Protein AF-0000000080883263 (afdb_homodimer)

Structure (mmCIF, N/CA/C/O backbone):
data_AF-0000000080883263-model_v1
#
loop_
_entity.id
_entity.type
_entity.pdbx_description
1 polymer 'Type I restriction enzyme R protein N-terminal domain-containing protein'
#
loop_
_atom_site.group_PDB
_atom_site.id
_atom_site.type_symbol
_atom_site.label_atom_id
_atom_site.label_alt_id
_atom_site.label_comp_id
_atom_site.label_asym_id
_atom_site.label_entity_id
_atom_site.label_seq_id
_atom_site.pdbx_PDB_ins_code
_atom_site.Cartn_x
_atom_site.Cartn_y
_atom_site.Cartn_z
_atom_site.occupancy
_atom_site.B_iso_or_equiv
_atom_site.auth_seq_id
_atom_site.auth_comp_id
_atom_site.auth_asym_id
_atom_site.auth_atom_id
_atom_site.pdbx_PDB_model_num
ATOM 1 N N . MET A 1 1 ? -4.996 25.812 -16.109 1 21.47 1 MET A N 1
ATOM 2 C CA . MET A 1 1 ? -5.938 24.703 -16.047 1 21.47 1 MET A CA 1
ATOM 3 C C . MET A 1 1 ? -5.441 23.625 -15.094 1 21.47 1 MET A C 1
ATOM 5 O O . MET A 1 1 ? -4.336 23.109 -15.258 1 21.47 1 MET A O 1
ATOM 9 N N . THR A 1 2 ? -5.672 23.688 -13.773 1 26.91 2 THR A N 1
ATOM 10 C CA . THR A 1 2 ? -5.176 23.266 -12.469 1 26.91 2 THR A CA 1
ATOM 11 C C . THR A 1 2 ? -5.105 21.734 -12.383 1 26.91 2 THR A C 1
ATOM 13 O O . THR A 1 2 ? -6.039 21.047 -12.797 1 26.91 2 THR A O 1
ATOM 16 N N . TYR A 1 3 ? -3.967 21.297 -12.352 1 28.16 3 TYR A N 1
ATOM 17 C CA . TYR A 1 3 ? -3.25 20.031 -12.312 1 28.16 3 TYR A CA 1
ATOM 18 C C . TYR A 1 3 ? -3.867 19.078 -11.289 1 28.16 3 TYR A C 1
ATOM 20 O O . TYR A 1 3 ? -3.178 18.594 -10.391 1 28.16 3 TYR A O 1
ATOM 28 N N . ALA A 1 4 ? -4.898 19.484 -10.57 1 37.62 4 ALA A N 1
ATOM 29 C CA . ALA A 1 4 ? -5.504 18.453 -9.719 1 37.62 4 ALA A CA 1
ATOM 30 C C . ALA A 1 4 ? -5.758 17.172 -10.492 1 37.62 4 ALA A C 1
ATOM 32 O O . ALA A 1 4 ? -6.32 17.203 -11.594 1 37.62 4 ALA A O 1
ATOM 33 N N . SER A 1 5 ? -4.957 16.297 -10.555 1 44.16 5 SER A N 1
ATOM 34 C CA . SER A 1 5 ? -5.207 15.117 -11.375 1 44.16 5 SER A CA 1
ATOM 35 C C . SER A 1 5 ? -6.645 14.641 -11.227 1 44.16 5 SER A C 1
ATOM 37 O O . SER A 1 5 ? -7.152 14.516 -10.102 1 44.16 5 SER A O 1
ATOM 39 N N . PRO A 1 6 ? -7.605 15 -12.164 1 50.78 6 PRO A N 1
ATOM 40 C CA . PRO A 1 6 ? -8.945 14.438 -12.297 1 50.78 6 PRO A CA 1
ATOM 41 C C . PRO A 1 6 ? -9.102 13.086 -11.594 1 50.78 6 PRO A C 1
ATOM 43 O O . PRO A 1 6 ? -10.219 12.695 -11.25 1 50.78 6 PRO A O 1
ATOM 46 N N . THR A 1 7 ? -7.934 12.641 -11.289 1 55.09 7 THR A N 1
ATOM 47 C CA . THR A 1 7 ? -8.008 11.25 -10.852 1 55.09 7 THR A CA 1
ATOM 48 C C . THR A 1 7 ? -8.531 11.156 -9.422 1 55.09 7 THR A C 1
ATOM 50 O O . THR A 1 7 ? -9.406 10.344 -9.117 1 55.09 7 THR A O 1
ATOM 53 N N . PHE A 1 8 ? -8.031 12.148 -8.516 1 57.94 8 PHE A N 1
ATOM 54 C CA . PHE A 1 8 ? -8.453 12 -7.129 1 57.94 8 PHE A CA 1
ATOM 55 C C . PHE A 1 8 ? -9.945 12.25 -6.988 1 57.94 8 PHE A C 1
ATOM 57 O O . PHE A 1 8 ? -10.68 11.398 -6.469 1 57.94 8 PHE A O 1
ATOM 64 N N . ALA A 1 9 ? -10.359 13.469 -7.379 1 58.81 9 ALA A N 1
ATOM 65 C CA . ALA A 1 9 ? -11.75 13.859 -7.152 1 58.81 9 ALA A CA 1
ATOM 66 C C . ALA A 1 9 ? -12.711 12.93 -7.883 1 58.81 9 ALA A C 1
ATOM 68 O O . ALA A 1 9 ? -13.75 12.547 -7.336 1 58.81 9 ALA A O 1
ATOM 69 N N . THR A 1 10 ? -12.297 12.531 -9 1 65.94 10 THR A N 1
ATOM 70 C CA . THR A 1 10 ? -13.273 11.828 -9.828 1 65.94 10 THR A CA 1
ATOM 71 C C . THR A 1 10 ? -13.227 10.328 -9.555 1 65.94 10 THR A C 1
ATOM 73 O O . THR A 1 10 ? -14.227 9.633 -9.711 1 65.94 10 THR A O 1
ATOM 76 N N . LYS A 1 11 ? -12.078 9.977 -9.094 1 67.5 11 LYS A N 1
ATOM 77 C CA . LYS A 1 11 ? -11.977 8.516 -9.039 1 67.5 11 LYS A CA 1
ATOM 78 C C . LYS A 1 11 ? -11.828 8.031 -7.598 1 67.5 11 LYS A C 1
ATOM 80 O O . LYS A 1 11 ? -12.43 7.023 -7.215 1 67.5 11 LYS A O 1
ATOM 85 N N . VAL A 1 12 ? -11.125 8.797 -6.859 1 69.25 12 VAL A N 1
ATOM 86 C CA . VAL A 1 12 ? -10.82 8.344 -5.504 1 69.25 12 VAL A CA 1
ATOM 87 C C . VAL A 1 12 ? -11.945 8.742 -4.559 1 69.25 12 VAL A C 1
ATOM 89 O O . VAL A 1 12 ? -12.383 7.934 -3.732 1 69.25 12 VAL A O 1
ATOM 92 N N . ALA A 1 13 ? -12.492 9.961 -4.867 1 64.94 13 ALA A N 1
ATOM 93 C CA . ALA A 1 13 ? -13.484 10.531 -3.955 1 64.94 13 ALA A CA 1
ATOM 94 C C . ALA A 1 13 ? -14.727 9.641 -3.869 1 64.94 13 ALA A C 1
ATOM 96 O O . ALA A 1 13 ? -15.211 9.352 -2.775 1 64.94 13 ALA A O 1
ATOM 97 N N . PRO A 1 14 ? -15.148 9.148 -4.996 1 69.31 14 PRO A N 1
ATOM 98 C CA . PRO A 1 14 ? -16.328 8.281 -4.895 1 69.31 14 PRO A CA 1
ATOM 99 C C . PRO A 1 14 ? -16.047 6.996 -4.117 1 69.31 14 PRO A C 1
ATOM 101 O O . PRO A 1 14 ? -16.938 6.473 -3.439 1 69.31 14 PRO A O 1
ATOM 104 N N . LEU A 1 15 ? -14.852 6.535 -4.18 1 73.56 15 LEU A N 1
ATOM 105 C CA . LEU A 1 15 ? -14.5 5.301 -3.482 1 73.56 15 LEU A CA 1
ATOM 106 C C . LEU A 1 15 ? -14.492 5.512 -1.974 1 73.56 15 LEU A C 1
ATOM 108 O O . LEU A 1 15 ? -14.898 4.629 -1.216 1 73.56 15 LEU A O 1
ATOM 112 N N . MET A 1 16 ? -14.07 6.66 -1.604 1 73.38 16 MET A N 1
ATOM 113 C CA . MET A 1 16 ? -13.977 6.973 -0.179 1 73.38 16 MET A CA 1
ATOM 114 C C . MET A 1 16 ? -15.359 7.262 0.402 1 73.38 16 MET A C 1
ATOM 116 O O . MET A 1 16 ? -15.539 7.234 1.62 1 73.38 16 MET A O 1
ATOM 120 N N . ALA A 1 17 ? -16.234 7.578 -0.506 1 67.69 17 ALA A N 1
ATOM 121 C CA . ALA A 1 17 ? -17.609 7.852 -0.066 1 67.69 17 ALA A CA 1
ATOM 122 C C . ALA A 1 17 ? -18.375 6.559 0.138 1 67.69 17 ALA A C 1
ATOM 124 O O . ALA A 1 17 ? -19.422 6.551 0.789 1 67.69 17 ALA A O 1
ATOM 125 N N . THR A 1 18 ? -17.859 5.48 -0.404 1 66.44 18 THR A N 1
ATOM 126 C CA . THR A 1 18 ? -18.547 4.203 -0.334 1 66.44 18 THR A CA 1
ATOM 127 C C . THR A 1 18 ? -18.078 3.395 0.871 1 66.44 18 THR A C 1
ATOM 129 O O . THR A 1 18 ? -16.953 3.592 1.358 1 66.44 18 THR A O 1
ATOM 132 N N . ALA A 1 19 ? -19.109 2.656 1.396 1 64.25 19 ALA A N 1
ATOM 133 C CA . ALA A 1 19 ? -18.75 1.691 2.434 1 64.25 19 ALA A CA 1
ATOM 134 C C . ALA A 1 19 ? -17.875 0.576 1.868 1 64.25 19 ALA A C 1
ATOM 136 O O . ALA A 1 19 ? -18.047 0.178 0.712 1 64.25 19 ALA A O 1
ATOM 137 N N . GLY A 1 20 ? -16.625 0.464 2.303 1 66.44 20 GLY A N 1
ATOM 138 C CA . GLY A 1 20 ? -15.797 -0.633 1.835 1 66.44 20 GLY A CA 1
ATOM 139 C C . GLY A 1 20 ? -14.359 -0.542 2.318 1 66.44 20 GLY A C 1
ATOM 140 O O . GLY A 1 20 ? -14.031 0.317 3.137 1 66.44 20 GLY A O 1
ATOM 141 N N . PRO A 1 21 ? -13.656 -1.48 1.882 1 73.44 21 PRO A N 1
ATOM 142 C CA . PRO A 1 21 ? -12.258 -1.603 2.311 1 73.44 21 PRO A CA 1
ATOM 143 C C . PRO A 1 21 ? -11.32 -0.692 1.523 1 73.44 21 PRO A C 1
ATOM 145 O O . PRO A 1 21 ? -10.141 -1.02 1.347 1 73.44 21 PRO A O 1
ATOM 148 N N . TYR A 1 22 ? -11.82 0.526 1.086 1 81.69 22 TYR A N 1
ATOM 149 C CA . TYR A 1 22 ? -11.148 1.243 0.009 1 81.69 22 TYR A CA 1
ATOM 150 C C . TYR A 1 22 ? -10.211 2.312 0.566 1 81.69 22 TYR A C 1
ATOM 152 O O . TYR A 1 22 ? -9.336 2.809 -0.142 1 81.69 22 TYR A O 1
ATOM 160 N N . THR A 1 23 ? -10.406 2.586 1.847 1 83.5 23 THR A N 1
ATOM 161 C CA . THR A 1 23 ? -9.758 3.791 2.35 1 83.5 23 THR A CA 1
ATOM 162 C C . THR A 1 23 ? -8.242 3.689 2.203 1 83.5 23 THR A C 1
ATOM 164 O O . THR A 1 23 ? -7.605 4.578 1.63 1 83.5 23 THR A O 1
ATOM 167 N N . ASN A 1 24 ? -7.664 2.594 2.635 1 87.56 24 ASN A N 1
ATOM 168 C CA . ASN A 1 24 ? -6.211 2.471 2.527 1 87.56 24 ASN A CA 1
ATOM 169 C C . ASN A 1 24 ? -5.762 2.389 1.072 1 87.56 24 ASN A C 1
ATOM 171 O O . ASN A 1 24 ? -4.695 2.893 0.718 1 87.56 24 ASN A O 1
ATOM 175 N N . GLY A 1 25 ? -6.559 1.702 0.26 1 90.5 25 GLY A N 1
ATOM 176 C CA . GLY A 1 25 ? -6.254 1.676 -1.161 1 90.5 25 GLY A CA 1
ATOM 177 C C . GLY A 1 25 ? -6.355 3.039 -1.818 1 90.5 25 GLY A C 1
ATOM 178 O O . GLY A 1 25 ? -5.516 3.398 -2.646 1 90.5 25 GLY A O 1
ATOM 179 N N . ALA A 1 26 ? -7.355 3.775 -1.401 1 87.69 26 ALA A N 1
ATOM 180 C CA . ALA A 1 26 ? -7.52 5.129 -1.923 1 87.69 26 ALA A CA 1
ATOM 181 C C . ALA A 1 26 ? -6.324 6.008 -1.559 1 87.69 26 ALA A C 1
ATOM 183 O O . ALA A 1 26 ? -5.781 6.715 -2.412 1 87.69 26 ALA A O 1
ATOM 184 N N . TRP A 1 27 ? -5.902 5.898 -0.367 1 91.19 27 TRP A N 1
ATOM 185 C CA . TRP A 1 27 ? -4.777 6.723 0.062 1 91.19 27 TRP A CA 1
ATOM 186 C C . TRP A 1 27 ? -3.482 6.258 -0.599 1 91.19 27 TRP A C 1
ATOM 188 O O . TRP A 1 27 ? -2.605 7.074 -0.901 1 91.19 27 TRP A O 1
ATOM 198 N N . THR A 1 28 ? -3.328 4.969 -0.75 1 93 28 THR A N 1
ATOM 199 C CA . THR A 1 28 ? -2.191 4.484 -1.528 1 93 28 THR A CA 1
ATOM 200 C C . THR A 1 28 ? -2.17 5.133 -2.91 1 93 28 THR A C 1
ATOM 202 O O . THR A 1 28 ? -1.128 5.617 -3.359 1 93 28 THR A O 1
ATOM 205 N N . SER A 1 29 ? -3.307 5.203 -3.523 1 88.19 29 SER A N 1
ATOM 206 C CA . SER A 1 29 ? -3.414 5.766 -4.867 1 88.19 29 SER A CA 1
ATOM 207 C C . SER A 1 29 ? -3.156 7.266 -4.859 1 88.19 29 SER A C 1
ATOM 209 O O . SER A 1 29 ? -2.469 7.789 -5.742 1 88.19 29 SER A O 1
ATOM 211 N N . ILE A 1 30 ? -3.693 7.957 -3.904 1 87.81 30 ILE A N 1
ATOM 212 C CA . ILE A 1 30 ? -3.504 9.398 -3.787 1 87.81 30 ILE A CA 1
ATOM 213 C C . ILE A 1 30 ? -2.02 9.711 -3.623 1 87.81 30 ILE A C 1
ATOM 215 O O . ILE A 1 30 ? -1.465 10.523 -4.363 1 87.81 30 ILE A O 1
ATOM 219 N N . LEU A 1 31 ? -1.421 9.062 -2.725 1 93.12 31 LEU A N 1
ATOM 220 C CA . LEU A 1 31 ? -0.017 9.336 -2.43 1 93.12 31 LEU A CA 1
ATOM 221 C C . LEU A 1 31 ? 0.871 8.938 -3.602 1 93.12 31 LEU A C 1
ATOM 223 O O . LEU A 1 31 ? 1.836 9.633 -3.924 1 93.12 31 LEU A O 1
ATOM 227 N N . ALA A 1 32 ? 0.526 7.875 -4.23 1 89.38 32 ALA A N 1
ATOM 228 C CA . ALA A 1 32 ? 1.326 7.43 -5.367 1 89.38 32 ALA A CA 1
ATOM 229 C C . ALA A 1 32 ? 1.196 8.398 -6.543 1 89.38 32 ALA A C 1
ATOM 231 O O . ALA A 1 32 ? 2.137 8.57 -7.32 1 89.38 32 ALA A O 1
ATOM 232 N N . ALA A 1 33 ? 0.088 8.984 -6.66 1 85.81 33 ALA A N 1
ATOM 233 C CA . ALA A 1 33 ? -0.121 9.953 -7.73 1 85.81 33 ALA A CA 1
ATOM 234 C C . ALA A 1 33 ? 0.686 11.227 -7.48 1 85.81 33 ALA A C 1
ATOM 236 O O . ALA A 1 33 ? 1.216 11.828 -8.422 1 85.81 33 ALA A O 1
ATOM 237 N N . ILE A 1 34 ? 0.771 11.609 -6.32 1 90 34 ILE A N 1
ATOM 238 C CA . ILE A 1 34 ? 1.439 12.859 -5.961 1 90 34 ILE A CA 1
ATOM 239 C C . ILE A 1 34 ? 2.941 12.617 -5.824 1 90 34 ILE A C 1
ATOM 241 O O . ILE A 1 34 ? 3.748 13.492 -6.164 1 90 34 ILE A O 1
ATOM 245 N N . PHE A 1 35 ? 3.285 11.508 -5.332 1 92.44 35 PHE A N 1
ATOM 246 C CA . PHE A 1 35 ? 4.664 11.062 -5.168 1 92.44 35 PHE A CA 1
ATOM 247 C C . PHE A 1 35 ? 4.934 9.812 -6.004 1 92.44 35 PHE A C 1
ATOM 249 O O . PHE A 1 35 ? 4.996 8.703 -5.469 1 92.44 35 PHE A O 1
ATOM 256 N N . PRO A 1 36 ? 5.195 9.984 -7.207 1 87.56 36 PRO A N 1
ATOM 257 C CA . PRO A 1 36 ? 5.188 8.844 -8.125 1 87.56 36 PRO A CA 1
ATOM 258 C C . PRO A 1 36 ? 6.484 8.039 -8.086 1 87.56 36 PRO A C 1
ATOM 260 O O . PRO A 1 36 ? 7.559 8.602 -7.875 1 87.56 36 PRO A O 1
ATOM 263 N N . PHE A 1 37 ? 6.336 6.766 -8.289 1 84.19 37 PHE A N 1
ATOM 264 C CA . PHE A 1 37 ? 7.473 5.902 -8.594 1 84.19 37 PHE A CA 1
ATOM 265 C C . PHE A 1 37 ? 8.102 6.281 -9.93 1 84.19 37 PHE A C 1
ATOM 267 O O . PHE A 1 37 ? 7.398 6.688 -10.859 1 84.19 37 PHE A O 1
ATOM 274 N N . PRO A 1 38 ? 9.484 6.309 -10.016 1 83.44 38 PRO A N 1
ATOM 275 C CA . PRO A 1 38 ? 10.445 5.672 -9.109 1 83.44 38 PRO A CA 1
ATOM 276 C C . PRO A 1 38 ? 11.062 6.656 -8.117 1 83.44 38 PRO A C 1
ATOM 278 O O . PRO A 1 38 ? 11.859 6.258 -7.262 1 83.44 38 PRO A O 1
ATOM 281 N N . ASP A 1 39 ? 10.625 7.895 -8.219 1 88.5 39 ASP A N 1
ATOM 282 C CA . ASP A 1 39 ? 11.25 8.867 -7.324 1 88.5 39 ASP A CA 1
ATOM 283 C C . ASP A 1 39 ? 10.859 8.609 -5.871 1 88.5 39 ASP A C 1
ATOM 285 O O . ASP A 1 39 ? 11.648 8.852 -4.953 1 88.5 39 ASP A O 1
ATOM 289 N N . TYR A 1 40 ? 9.633 8.094 -5.773 1 91.62 40 TYR A N 1
ATOM 290 C CA . TYR A 1 40 ? 9.102 7.785 -4.453 1 91.62 40 TYR A CA 1
ATOM 291 C C . TYR A 1 40 ? 8.484 6.395 -4.43 1 91.62 40 TYR A C 1
ATOM 293 O O . TYR A 1 40 ? 8.141 5.84 -5.477 1 91.62 40 TYR A O 1
ATOM 301 N N . LEU A 1 41 ? 8.453 5.875 -3.254 1 91.56 41 LEU A N 1
ATOM 302 C CA . LEU A 1 41 ? 7.715 4.648 -2.977 1 91.56 41 LEU A CA 1
ATOM 303 C C . LEU A 1 41 ? 6.656 4.883 -1.903 1 91.56 41 LEU A C 1
ATOM 305 O O . LEU A 1 41 ? 6.914 5.57 -0.914 1 91.56 41 LEU A O 1
ATOM 309 N N . VAL A 1 42 ? 5.484 4.371 -2.135 1 95.12 42 VAL A N 1
ATOM 310 C CA . VAL A 1 42 ? 4.504 4.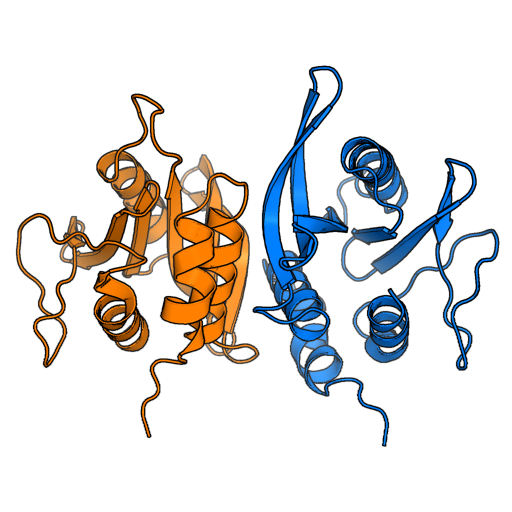273 -1.062 1 95.12 42 VAL A CA 1
ATOM 311 C C . VAL A 1 42 ? 4.602 2.902 -0.394 1 95.12 42 VAL A C 1
ATOM 313 O O . VAL A 1 42 ? 4.277 1.883 -1.007 1 95.12 42 VAL A O 1
ATOM 316 N N . ILE A 1 43 ? 5.062 2.898 0.846 1 95 43 ILE A N 1
ATOM 317 C CA . ILE A 1 43 ? 5.355 1.649 1.541 1 95 43 ILE A CA 1
ATOM 318 C C . ILE A 1 43 ? 4.309 1.401 2.621 1 95 43 ILE A C 1
ATOM 320 O O . ILE A 1 43 ? 4.219 2.154 3.594 1 95 43 ILE A O 1
ATOM 324 N N . PRO A 1 44 ? 3.539 0.354 2.406 1 95.38 44 PRO A N 1
ATOM 325 C CA . PRO A 1 44 ? 2.594 0.016 3.473 1 95.38 44 PRO A CA 1
ATOM 326 C C . PRO A 1 44 ? 3.256 -0.725 4.633 1 95.38 44 PRO A C 1
ATOM 328 O O . PRO A 1 44 ? 4.332 -1.305 4.469 1 95.38 44 PRO A O 1
ATOM 331 N N . ARG A 1 45 ? 2.678 -0.574 5.809 1 90.62 45 ARG A N 1
ATOM 332 C CA . ARG A 1 45 ? 3.072 -1.303 7.008 1 90.62 45 ARG A CA 1
ATOM 333 C C . ARG A 1 45 ? 4.559 -1.129 7.293 1 90.62 45 ARG A C 1
ATOM 335 O O . ARG A 1 45 ? 5.281 -2.111 7.477 1 90.62 45 ARG A O 1
ATOM 342 N N . TYR A 1 46 ? 4.914 0.021 7.254 1 91.75 46 TYR A N 1
ATOM 343 C CA . TYR A 1 46 ? 6.316 0.337 7.504 1 91.75 46 TYR A CA 1
ATOM 344 C C . TYR A 1 46 ? 6.648 0.206 8.984 1 91.75 46 TYR A C 1
ATOM 346 O O . TYR A 1 46 ? 6.047 0.881 9.828 1 91.75 46 TYR A O 1
ATOM 354 N N . ARG A 1 47 ? 7.574 -0.59 9.234 1 87.81 47 ARG A N 1
ATOM 355 C CA . ARG A 1 47 ? 7.957 -0.81 10.633 1 87.81 47 ARG A CA 1
ATOM 356 C C . ARG A 1 47 ? 8.781 0.36 11.164 1 87.81 47 ARG A C 1
ATOM 358 O O . ARG A 1 47 ? 9.75 0.778 10.539 1 87.81 47 ARG A O 1
ATOM 365 N N . ILE A 1 48 ? 8.312 0.859 12.188 1 88.5 48 ILE A N 1
ATOM 366 C CA . ILE A 1 48 ? 8.992 1.956 12.875 1 88.5 48 ILE A CA 1
ATOM 367 C C . ILE A 1 48 ? 9.461 1.492 14.25 1 88.5 48 ILE A C 1
ATOM 369 O O . ILE A 1 48 ? 8.664 1.032 15.07 1 88.5 48 ILE A O 1
ATOM 373 N N . LYS A 1 49 ? 10.773 1.433 14.414 1 82.81 49 LYS A N 1
ATOM 374 C CA . LYS A 1 49 ? 11.367 1.062 15.695 1 82.81 49 LYS A CA 1
ATOM 375 C C . LYS A 1 49 ? 11.836 2.297 16.453 1 82.81 49 LYS A C 1
ATOM 377 O O . LYS A 1 49 ? 12.562 3.133 15.914 1 82.81 49 LYS A O 1
ATOM 382 N N . SER A 1 50 ? 11.211 2.529 17.469 1 73.31 50 SER A N 1
ATOM 383 C CA . SER A 1 50 ? 11.641 3.611 18.359 1 73.31 50 SER A CA 1
ATOM 384 C C . SER A 1 50 ? 11.656 3.164 19.812 1 73.31 50 SER A C 1
ATOM 386 O O . SER A 1 50 ? 10.633 2.715 20.344 1 73.31 50 SER A O 1
ATOM 388 N N . ASP A 1 51 ? 12.828 3.377 20.484 1 72.5 51 ASP A N 1
ATOM 389 C CA . ASP A 1 51 ? 13.008 3.15 21.922 1 72.5 51 ASP A CA 1
ATOM 390 C C . ASP A 1 51 ? 12.359 1.838 22.359 1 72.5 51 ASP A C 1
ATOM 392 O O . ASP A 1 51 ? 11.617 1.801 23.344 1 72.5 51 ASP A O 1
ATOM 396 N N . GLY A 1 52 ? 12.492 0.857 21.641 1 68.81 52 GLY A N 1
ATOM 397 C CA . GLY A 1 52 ? 11.992 -0.45 22.047 1 68.81 52 GLY A CA 1
ATOM 398 C C . GLY A 1 52 ? 10.586 -0.735 21.547 1 68.81 52 GLY A C 1
ATOM 399 O O . GLY A 1 52 ? 10.078 -1.844 21.719 1 68.81 52 GLY A O 1
ATOM 400 N N . ILE A 1 53 ? 9.898 0.329 21.125 1 67.69 53 ILE A N 1
ATOM 401 C CA . ILE A 1 53 ? 8.555 0.101 20.609 1 67.69 53 ILE A CA 1
ATOM 402 C C . ILE A 1 53 ? 8.602 -0.077 19.094 1 67.69 53 ILE A C 1
ATOM 404 O O . ILE A 1 53 ? 9.289 0.677 18.391 1 67.69 53 ILE A O 1
ATOM 408 N N . SER A 1 54 ? 8.062 -1.303 18.688 1 82.12 54 SER A N 1
ATOM 409 C CA . SER A 1 54 ? 7.934 -1.611 17.266 1 82.12 54 SER A CA 1
ATOM 410 C C . SER A 1 54 ? 6.48 -1.511 16.812 1 82.12 54 SER A C 1
ATOM 412 O O . SER A 1 54 ? 5.59 -2.111 17.422 1 82.12 54 SER A O 1
ATOM 414 N N . SER A 1 55 ? 6.207 -0.508 16.047 1 87.62 55 SER A N 1
ATOM 415 C CA . SER A 1 55 ? 4.891 -0.339 15.438 1 87.62 55 SER A CA 1
ATOM 416 C C . SER A 1 55 ? 4.988 -0.242 13.914 1 87.62 55 SER A C 1
ATOM 418 O O . SER A 1 55 ? 6.086 -0.247 13.359 1 87.62 55 SER A O 1
ATOM 420 N N . LYS A 1 56 ? 3.85 -0.369 13.344 1 89.88 56 LYS A N 1
ATOM 421 C CA . LYS A 1 56 ? 3.824 -0.266 11.891 1 89.88 56 LYS A CA 1
ATOM 422 C C . LYS A 1 56 ? 2.91 0.868 11.438 1 89.88 56 LYS A C 1
ATOM 424 O O . LYS A 1 56 ? 1.733 0.908 11.805 1 89.88 56 LYS A O 1
ATOM 429 N N . ALA A 1 57 ? 3.521 1.799 10.789 1 92.56 57 ALA A N 1
ATOM 430 C CA . ALA A 1 57 ? 2.727 2.859 10.172 1 92.56 57 ALA A CA 1
ATOM 431 C C . ALA A 1 57 ? 1.914 2.324 8.992 1 92.56 57 ALA A C 1
ATOM 433 O O . ALA A 1 57 ? 2.352 1.406 8.297 1 92.56 57 ALA A O 1
ATOM 434 N N . ASP A 1 58 ? 0.782 2.934 8.734 1 93.31 58 ASP A N 1
ATOM 435 C CA . ASP A 1 58 ? -0.071 2.482 7.641 1 93.31 58 ASP A CA 1
ATOM 436 C C . ASP A 1 58 ? 0.615 2.688 6.289 1 93.31 58 ASP A C 1
ATOM 438 O O . ASP A 1 58 ? 0.673 1.769 5.473 1 93.31 58 ASP A O 1
ATOM 442 N N . LEU A 1 59 ? 1.058 3.826 6.027 1 96.56 59 LEU A N 1
ATOM 443 C CA . LEU A 1 59 ? 1.805 4.129 4.812 1 96.56 59 LEU A CA 1
ATOM 444 C C . LEU A 1 59 ? 2.949 5.094 5.105 1 96.56 59 LEU A C 1
ATOM 446 O O . LEU A 1 59 ? 2.797 6.023 5.898 1 96.56 59 LEU A O 1
ATOM 450 N N . VAL A 1 60 ? 4.031 4.832 4.473 1 97 60 VAL A N 1
ATOM 451 C CA . VAL A 1 60 ? 5.137 5.789 4.426 1 97 60 VAL A CA 1
ATOM 452 C C . VAL A 1 60 ? 5.492 6.094 2.973 1 97 60 VAL A C 1
ATOM 454 O O . VAL A 1 60 ? 5.566 5.184 2.141 1 97 60 VAL A O 1
ATOM 457 N N . VAL A 1 61 ? 5.551 7.344 2.676 1 97.19 61 VAL A N 1
ATOM 458 C CA . VAL A 1 61 ? 6.148 7.746 1.407 1 97.19 61 VAL A CA 1
ATOM 459 C C . VAL A 1 61 ? 7.668 7.836 1.558 1 97.19 61 VAL A C 1
ATOM 461 O O . VAL A 1 61 ? 8.172 8.578 2.406 1 97.19 61 VAL A O 1
ATOM 464 N N . TRP A 1 62 ? 8.328 7.113 0.804 1 94.62 62 TRP A N 1
ATOM 465 C CA . TRP A 1 62 ? 9.781 7.004 0.871 1 94.62 62 TRP A CA 1
ATOM 466 C C . TRP A 1 62 ? 10.438 7.699 -0.315 1 94.62 62 TRP A C 1
ATOM 468 O O . TRP A 1 62 ? 10.07 7.457 -1.468 1 94.62 62 TRP A O 1
ATOM 478 N N . ASP A 1 63 ? 11.289 8.594 -0.07 1 93.56 63 ASP A N 1
ATOM 479 C CA . ASP A 1 63 ? 12.109 9.234 -1.095 1 93.56 63 ASP A CA 1
ATOM 480 C C . ASP A 1 63 ? 13.273 8.344 -1.503 1 93.56 63 ASP A C 1
ATOM 482 O O . ASP A 1 63 ? 14.219 8.156 -0.733 1 93.56 63 ASP A O 1
ATOM 486 N N . VAL A 1 64 ? 13.18 7.832 -2.684 1 86.38 64 VAL A N 1
ATOM 487 C CA . VAL A 1 64 ? 14.125 6.812 -3.133 1 86.38 64 VAL A CA 1
ATOM 488 C C . VAL A 1 64 ? 15.508 7.434 -3.309 1 86.38 64 VAL A C 1
ATOM 490 O O . VAL A 1 64 ? 16.516 6.82 -2.963 1 86.38 64 VAL A O 1
ATOM 493 N N . ARG A 1 65 ? 15.625 8.656 -3.775 1 87 65 ARG A N 1
ATOM 494 C CA . ARG A 1 65 ? 16.891 9.32 -4.031 1 87 65 ARG A CA 1
ATOM 495 C C . ARG A 1 65 ? 17.625 9.633 -2.729 1 87 65 ARG A C 1
ATOM 497 O O . ARG A 1 65 ? 18.812 9.328 -2.586 1 87 65 ARG A O 1
ATOM 504 N N . SER A 1 66 ? 16.938 10.141 -1.799 1 91.38 66 SER A N 1
ATOM 505 C CA . SER A 1 66 ? 17.547 10.539 -0.534 1 91.38 66 SER A CA 1
ATOM 506 C C . SER A 1 66 ? 17.562 9.383 0.461 1 91.38 66 SER A C 1
ATOM 508 O O . SER A 1 66 ? 18.156 9.484 1.535 1 91.38 66 SER A O 1
ATOM 510 N N . ASP A 1 67 ? 16.891 8.32 0.13 1 89.06 67 ASP A N 1
ATOM 511 C CA . ASP A 1 67 ? 16.812 7.117 0.952 1 89.06 67 ASP A CA 1
ATOM 512 C C . ASP A 1 67 ? 16.312 7.441 2.355 1 89.06 67 ASP A C 1
ATOM 514 O O . ASP A 1 67 ? 16.938 7.066 3.35 1 89.06 67 ASP A O 1
ATOM 518 N N . ARG A 1 68 ? 15.156 8.109 2.406 1 93.75 68 ARG A N 1
ATOM 519 C CA . ARG A 1 68 ? 14.539 8.453 3.682 1 93.75 68 ARG A CA 1
ATOM 520 C C . ARG A 1 68 ? 13.031 8.648 3.523 1 93.75 68 ARG A C 1
ATOM 522 O O . ARG A 1 68 ? 12.547 8.906 2.42 1 93.75 68 ARG A O 1
ATOM 529 N N . ALA A 1 69 ? 12.383 8.602 4.602 1 96.06 69 ALA A N 1
ATOM 530 C CA . ALA A 1 69 ? 10.953 8.883 4.609 1 96.06 69 ALA A CA 1
ATOM 531 C C . ALA A 1 69 ? 10.68 10.352 4.281 1 96.06 69 ALA A C 1
ATOM 533 O O . ALA A 1 69 ? 11.422 11.234 4.707 1 96.06 69 ALA A O 1
ATOM 534 N N . LYS A 1 70 ? 9.641 10.578 3.52 1 97.75 70 LYS A N 1
ATOM 535 C CA . LYS A 1 70 ? 9.18 11.922 3.164 1 97.75 70 LYS A CA 1
ATOM 536 C C . LYS A 1 70 ? 7.961 12.32 3.994 1 97.75 70 LYS A C 1
ATOM 538 O O . LYS A 1 70 ? 7.836 13.477 4.398 1 97.75 70 LYS A O 1
ATOM 543 N N . LEU A 1 71 ? 7.098 11.383 4.191 1 97.5 71 LEU A N 1
ATOM 544 C CA . LEU A 1 71 ? 5.832 11.602 4.883 1 97.5 71 LEU A CA 1
ATOM 545 C C . LEU A 1 71 ? 5.266 10.289 5.402 1 97.5 71 LEU A C 1
ATOM 547 O O . LEU A 1 71 ? 5.594 9.211 4.887 1 97.5 71 LEU A O 1
ATOM 551 N N . VAL A 1 72 ? 4.473 10.367 6.484 1 97.62 72 VAL A N 1
ATOM 552 C CA . VAL A 1 72 ? 3.82 9.188 7.051 1 97.62 72 VAL A CA 1
ATOM 553 C C . VAL A 1 72 ? 2.312 9.414 7.125 1 97.62 72 VAL A C 1
ATOM 555 O O . VAL A 1 72 ? 1.859 10.516 7.445 1 97.62 72 VAL A O 1
ATOM 558 N N . TYR A 1 73 ? 1.524 8.43 6.758 1 96.44 73 TYR A N 1
ATOM 559 C CA . TYR A 1 73 ? 0.067 8.438 6.789 1 96.44 73 TYR A CA 1
ATOM 560 C C . TYR A 1 73 ? -0.464 7.453 7.824 1 96.44 73 TYR A C 1
ATOM 562 O O . TYR A 1 73 ? -0.029 6.301 7.871 1 96.44 73 TYR A O 1
ATOM 570 N N . GLU A 1 74 ? -1.399 7.941 8.617 1 93.81 74 GLU A N 1
ATOM 571 C CA . GLU A 1 74 ? -2.154 7.129 9.562 1 93.81 74 GLU A CA 1
ATOM 572 C C . GLU A 1 74 ? -3.656 7.34 9.398 1 93.81 74 GLU A C 1
ATOM 574 O O . GLU A 1 74 ? -4.133 8.477 9.414 1 93.81 74 GLU A O 1
ATOM 579 N N . GLY A 1 75 ? -4.309 6.289 9.156 1 89.88 75 GLY A N 1
ATOM 580 C CA . GLY A 1 75 ? -5.754 6.328 9.031 1 89.88 75 GLY A CA 1
ATOM 581 C C . GLY A 1 75 ? -6.469 5.527 10.109 1 89.88 75 GLY A C 1
ATOM 582 O O . GLY A 1 75 ? -5.957 4.504 10.562 1 89.88 75 GLY A O 1
ATOM 583 N N . LYS A 1 76 ? -7.613 6.027 10.516 1 82.5 76 LYS A N 1
ATOM 584 C CA . LYS A 1 76 ? -8.516 5.32 11.422 1 82.5 76 LYS A CA 1
ATOM 585 C C . LYS A 1 76 ? -9.914 5.215 10.836 1 82.5 76 LYS A C 1
ATOM 587 O O . LYS A 1 76 ? -10.328 6.062 10.047 1 82.5 76 LYS A O 1
ATOM 592 N N . LYS A 1 77 ? -10.555 4.102 11.141 1 74.81 77 LYS A N 1
ATOM 593 C CA . LYS A 1 77 ? -11.953 3.945 10.75 1 74.81 77 LYS A CA 1
ATOM 594 C C . LYS A 1 77 ? -12.867 4.793 11.625 1 74.81 77 LYS A C 1
ATOM 596 O O . LYS A 1 77 ? -12.578 5.016 12.805 1 74.81 77 LYS A O 1
ATOM 601 N N . VAL A 1 78 ? -14.016 5.207 10.914 1 66.94 78 VAL A N 1
ATOM 602 C CA . VAL A 1 78 ? -15.016 5.961 11.656 1 66.94 78 VAL A CA 1
ATOM 603 C C . VAL A 1 78 ? -15.703 5.055 12.68 1 66.94 78 VAL A C 1
ATOM 605 O O . VAL A 1 78 ? -15.906 3.865 12.422 1 66.94 78 VAL A O 1
ATOM 608 N N . GLY A 1 79 ? -16.094 5.668 13.898 1 62.34 79 GLY A N 1
ATOM 609 C CA . GLY A 1 79 ? -16.984 5.004 14.828 1 62.34 79 GLY A CA 1
ATOM 610 C C . GLY A 1 79 ? -16.281 4.41 16.031 1 62.34 79 GLY A C 1
ATOM 611 O O . GLY A 1 79 ? -16.922 4.039 17.016 1 62.34 79 GLY A O 1
ATOM 612 N N . LYS A 1 80 ? -15.086 3.898 15.719 1 56.38 80 LYS A N 1
ATOM 613 C CA . LYS A 1 80 ? -14.492 3.389 16.953 1 56.38 80 LYS A CA 1
ATOM 614 C C . LYS A 1 80 ? -14.211 4.52 17.938 1 56.38 80 LYS A C 1
ATOM 616 O O . LYS A 1 80 ? -13.828 5.621 17.531 1 56.38 80 LYS A O 1
ATOM 621 N N . SER A 1 81 ? -14.82 4.535 19.156 1 47.47 81 SER A N 1
ATOM 622 C CA . SER A 1 81 ? -14.703 5.543 20.203 1 47.47 81 SER A CA 1
ATOM 623 C C . SER A 1 81 ? -13.312 6.156 20.234 1 47.47 81 SER A C 1
ATOM 625 O O . SER A 1 81 ? -13.156 7.352 20.5 1 47.47 81 SER A O 1
ATOM 627 N N . THR A 1 82 ? -12.359 5.434 19.953 1 51.03 82 THR A N 1
ATOM 628 C CA . THR A 1 82 ? -10.969 5.844 20.047 1 51.03 82 THR A CA 1
ATOM 629 C C . THR A 1 82 ? -10.422 6.238 18.672 1 51.03 82 THR A C 1
ATOM 631 O O . THR A 1 82 ? -9.219 6.43 18.516 1 51.03 82 THR A O 1
ATOM 634 N N . SER A 1 83 ? -11.414 6.441 17.75 1 63.28 83 SER A N 1
ATOM 635 C CA . SER A 1 83 ? -10.945 6.762 16.406 1 63.28 83 SER A CA 1
ATOM 636 C C . SER A 1 83 ? -11.211 8.227 16.062 1 63.28 83 SER A C 1
ATOM 638 O O . SER A 1 83 ? -12.242 8.555 15.477 1 63.28 83 SER A O 1
ATOM 640 N N . THR A 1 84 ? -10.375 9.016 16.703 1 71.25 84 THR A N 1
ATOM 641 C CA . THR A 1 84 ? -10.422 10.438 16.406 1 71.25 84 THR A CA 1
ATOM 642 C C . THR A 1 84 ? -9.156 10.883 15.688 1 71.25 84 THR A C 1
ATOM 644 O O . THR A 1 84 ? -8.133 10.188 15.734 1 71.25 84 THR A O 1
ATOM 647 N N . ILE A 1 85 ? -9.312 11.875 14.992 1 79.69 85 ILE A N 1
ATOM 648 C CA . ILE A 1 85 ? -8.148 12.453 14.328 1 79.69 85 ILE A CA 1
ATOM 649 C C . ILE A 1 85 ? -7.07 12.766 15.359 1 79.69 85 ILE A C 1
ATOM 651 O O . ILE A 1 85 ? -5.879 12.633 15.086 1 79.69 85 ILE A O 1
ATOM 655 N N . ASN A 1 86 ? -7.508 13.062 16.547 1 77.81 86 ASN A N 1
ATOM 656 C CA . ASN A 1 86 ? -6.547 13.336 17.609 1 77.81 86 ASN A CA 1
ATOM 657 C C . ASN A 1 86 ? -5.719 12.102 17.953 1 77.81 86 ASN A C 1
ATOM 659 O O . ASN A 1 86 ? -4.52 12.211 18.219 1 77.81 86 ASN A O 1
ATOM 663 N N . GLU A 1 87 ? -6.332 11 17.969 1 79.06 87 GLU A N 1
ATOM 664 C CA . GLU A 1 87 ? -5.594 9.758 18.203 1 79.06 87 GLU A CA 1
ATOM 665 C C . GLU A 1 87 ? -4.625 9.477 17.062 1 79.06 87 GLU A C 1
ATOM 667 O O . GLU A 1 87 ? -3.506 9.008 17.281 1 79.06 87 GLU A O 1
ATOM 672 N N . ALA A 1 88 ? -5.098 9.688 15.898 1 81.25 88 ALA A N 1
ATOM 673 C CA . ALA A 1 88 ? -4.211 9.531 14.75 1 81.25 88 ALA A CA 1
ATOM 674 C C . ALA A 1 88 ? -3.027 10.484 14.828 1 81.25 88 ALA A C 1
ATOM 676 O O . ALA A 1 88 ? -1.894 10.109 14.523 1 81.25 88 ALA A O 1
ATOM 677 N N . ASP A 1 89 ? -3.266 11.602 15.336 1 81.25 89 ASP A N 1
ATOM 678 C CA . ASP A 1 89 ? -2.223 12.609 15.492 1 81.25 89 ASP A CA 1
ATOM 679 C C . ASP A 1 89 ? -1.181 12.172 16.516 1 81.25 89 ASP A C 1
ATOM 681 O O . ASP A 1 89 ? 0.016 12.398 16.328 1 81.25 89 ASP A O 1
ATOM 685 N N . GLU A 1 90 ? -1.663 11.641 17.547 1 83.5 90 GLU A N 1
ATOM 686 C CA . GLU A 1 90 ? -0.73 11.164 18.562 1 83.5 90 GLU A CA 1
ATOM 687 C C . GLU A 1 90 ? 0.189 10.086 18 1 83.5 90 GLU A C 1
ATOM 689 O O . GLU A 1 90 ? 1.399 10.109 18.234 1 83.5 90 GLU A O 1
ATOM 694 N N . GLN A 1 91 ? -0.36 9.141 17.297 1 86.5 91 GLN A N 1
ATOM 695 C CA . GLN A 1 91 ? 0.453 8.109 16.656 1 86.5 91 GLN A CA 1
ATOM 696 C C . GLN A 1 91 ? 1.413 8.711 15.641 1 86.5 91 GLN A C 1
ATOM 698 O O . GLN A 1 91 ? 2.592 8.352 15.602 1 86.5 91 GLN A O 1
ATOM 703 N N . LEU A 1 92 ? 0.876 9.664 14.953 1 91.81 92 LEU A N 1
ATOM 704 C CA . LEU A 1 92 ? 1.679 10.328 13.93 1 91.81 92 LEU A CA 1
ATOM 705 C C . LEU A 1 92 ? 2.869 11.047 14.555 1 91.81 92 LEU A C 1
ATOM 707 O O . LEU A 1 92 ? 3.971 11.031 14 1 91.81 92 LEU A O 1
ATOM 711 N N . SER A 1 93 ? 2.588 11.695 15.633 1 91 93 SER A N 1
ATOM 712 C CA . SER A 1 93 ? 3.662 12.414 16.312 1 91 93 SER A CA 1
ATOM 713 C C . SER A 1 93 ? 4.816 11.484 16.656 1 91 93 SER A C 1
ATOM 715 O O . SER A 1 93 ? 5.984 11.82 16.438 1 91 93 SER A O 1
ATOM 717 N N . GLY A 1 94 ? 4.523 10.336 17.188 1 91.56 94 GLY A N 1
ATOM 718 C CA . GLY A 1 94 ? 5.543 9.344 17.469 1 91.56 94 GLY A CA 1
ATOM 719 C C . GLY A 1 94 ? 6.293 8.883 16.234 1 91.56 94 GLY A C 1
ATOM 720 O O . GLY A 1 94 ? 7.523 8.789 16.25 1 91.56 94 GLY A O 1
ATOM 721 N N . TYR A 1 95 ? 5.566 8.648 15.188 1 94.38 95 TYR A N 1
ATOM 722 C CA . TYR A 1 95 ? 6.176 8.18 13.945 1 94.38 95 TYR A CA 1
ATOM 723 C C . TYR A 1 95 ? 7.07 9.25 13.336 1 94.38 95 TYR A C 1
ATOM 725 O O . TYR A 1 95 ? 8.18 8.961 12.891 1 94.38 95 TYR A O 1
ATOM 733 N N . ILE A 1 96 ? 6.555 10.422 13.32 1 95.38 96 ILE A N 1
ATOM 734 C CA . ILE A 1 96 ? 7.305 11.547 12.773 1 95.38 96 ILE A CA 1
ATOM 735 C C . ILE A 1 96 ? 8.617 11.711 13.531 1 95.38 96 ILE A C 1
ATOM 737 O O . ILE A 1 96 ? 9.68 11.883 12.93 1 95.38 96 ILE A O 1
ATOM 741 N N . GLY A 1 97 ? 8.547 11.633 14.805 1 93 97 GLY A N 1
ATOM 742 C CA . GLY A 1 97 ? 9.758 11.703 15.617 1 93 97 GLY A CA 1
ATOM 743 C C . GLY A 1 97 ? 10.727 10.57 15.336 1 93 97 GLY A C 1
ATOM 744 O O . GLY A 1 97 ? 11.922 10.805 15.141 1 93 97 GLY A O 1
ATOM 745 N N . ALA A 1 98 ? 10.266 9.391 15.273 1 93.5 98 ALA A N 1
ATOM 746 C CA . ALA A 1 98 ? 11.094 8.211 15.086 1 93.5 98 ALA A CA 1
ATOM 747 C C . ALA A 1 98 ? 11.742 8.211 13.695 1 93.5 98 ALA A C 1
ATOM 749 O O . ALA A 1 98 ? 12.883 7.766 13.539 1 93.5 98 ALA A O 1
ATOM 750 N N . LEU A 1 99 ? 11.039 8.766 12.727 1 94.62 99 LEU A N 1
ATOM 751 C CA . LEU A 1 99 ? 11.508 8.766 11.344 1 94.62 99 LEU A CA 1
ATOM 752 C C . LEU A 1 99 ? 12.391 9.984 11.07 1 94.62 99 LEU A C 1
ATOM 754 O O . LEU A 1 99 ? 13.102 10.031 10.062 1 94.62 99 LEU A O 1
ATOM 758 N N . GLY A 1 100 ? 12.305 11.008 11.922 1 94.44 100 GLY A N 1
ATOM 759 C CA . GLY A 1 100 ? 13.07 12.227 11.719 1 94.44 100 GLY A CA 1
ATOM 760 C C . GLY A 1 100 ? 12.547 13.086 10.586 1 94.44 100 GLY A C 1
ATOM 761 O O . GLY A 1 100 ? 13.32 13.719 9.867 1 94.44 100 GLY A O 1
ATOM 762 N N . ILE A 1 101 ? 11.266 12.992 10.359 1 96.88 101 ILE A N 1
ATOM 763 C CA . ILE A 1 101 ? 10.641 13.797 9.32 1 96.88 101 ILE A CA 1
ATOM 764 C C . ILE A 1 101 ? 9.703 14.828 9.953 1 96.88 101 ILE A C 1
ATOM 766 O O . ILE A 1 101 ? 9.586 14.891 11.18 1 96.88 101 ILE A O 1
ATOM 770 N N . VAL A 1 102 ? 9 15.602 9.109 1 97.69 102 VAL A N 1
ATOM 771 C CA . VAL A 1 102 ? 8.234 16.672 9.75 1 97.69 102 VAL A CA 1
ATOM 772 C C . VAL A 1 102 ? 6.801 16.672 9.227 1 97.69 102 VAL A 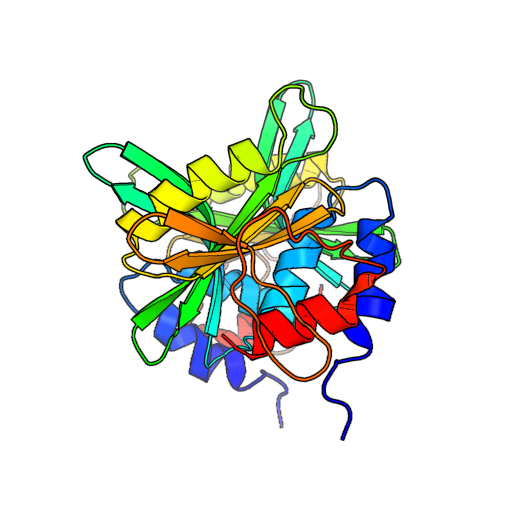C 1
ATOM 774 O O . VAL A 1 102 ? 5.926 17.344 9.773 1 97.69 102 VAL A O 1
ATOM 777 N N . HIS A 1 103 ? 6.473 15.906 8.18 1 98.12 103 HIS A N 1
ATOM 778 C CA . HIS A 1 103 ? 5.125 15.93 7.621 1 98.12 103 HIS A CA 1
ATOM 779 C C . HIS A 1 103 ? 4.398 14.609 7.875 1 98.12 103 HIS A C 1
ATOM 781 O O . HIS A 1 103 ? 5.02 13.547 7.875 1 98.12 103 HIS A O 1
ATOM 787 N N . GLY A 1 104 ? 3.125 14.703 8.016 1 97.62 104 GLY A N 1
ATOM 788 C CA . GLY A 1 104 ? 2.254 13.547 8.133 1 97.62 104 GLY A CA 1
ATOM 789 C C . GLY A 1 104 ? 0.837 13.812 7.66 1 97.62 104 GLY A C 1
ATOM 790 O O . GLY A 1 104 ? 0.479 14.961 7.375 1 97.62 104 GLY A O 1
ATOM 791 N N . VAL A 1 105 ? 0.118 12.773 7.484 1 96.75 105 VAL A N 1
ATOM 792 C CA . VAL A 1 105 ? -1.302 12.805 7.148 1 96.75 105 VAL A CA 1
ATOM 793 C C . VAL A 1 105 ? -2.09 11.961 8.148 1 96.75 105 VAL A C 1
ATOM 795 O O . VAL A 1 105 ? -1.787 10.781 8.344 1 96.75 105 VAL A O 1
ATOM 798 N N . ALA A 1 106 ? -3.025 12.562 8.781 1 94.62 106 ALA A N 1
ATOM 799 C CA . ALA A 1 106 ? -3.965 11.867 9.656 1 94.62 106 ALA A CA 1
ATOM 800 C C . ALA A 1 106 ? -5.367 11.852 9.062 1 94.62 106 ALA A C 1
ATOM 802 O O . ALA A 1 106 ? -5.875 12.898 8.633 1 94.62 106 ALA A O 1
ATOM 803 N N . ALA A 1 107 ? -5.93 10.672 9.039 1 90.81 107 ALA A N 1
ATOM 804 C CA . ALA A 1 107 ? -7.262 10.586 8.453 1 90.81 107 ALA A CA 1
ATOM 805 C C . ALA A 1 107 ? -8.18 9.719 9.305 1 90.81 107 ALA A C 1
ATOM 807 O O . ALA A 1 107 ? -7.746 8.711 9.875 1 90.81 107 ALA A O 1
ATOM 808 N N . VAL A 1 108 ? -9.398 10.133 9.391 1 87.75 108 VAL A N 1
ATOM 809 C CA . VAL A 1 108 ? -10.492 9.344 9.961 1 87.75 108 VAL A CA 1
ATOM 810 C C . VAL A 1 108 ? -11.688 9.375 9.016 1 87.75 108 VAL A C 1
ATOM 812 O O . VAL A 1 108 ? -12.328 10.414 8.836 1 87.75 108 VAL A O 1
ATOM 815 N N . GLY A 1 109 ? -11.953 8.211 8.445 1 81.19 109 GLY A N 1
ATOM 816 C CA . GLY A 1 109 ? -12.953 8.234 7.398 1 81.19 109 GLY A CA 1
ATOM 817 C C . GLY A 1 109 ? -12.617 9.188 6.27 1 81.19 109 GLY A C 1
ATOM 818 O O . GLY A 1 109 ? -11.523 9.125 5.699 1 81.19 109 GLY A O 1
ATOM 819 N N . GLN A 1 110 ? -13.516 10.117 6.043 1 84.12 110 GLN A N 1
ATOM 820 C CA . GLN A 1 110 ? -13.297 11.062 4.953 1 84.12 110 GLN A CA 1
ATOM 821 C C . GLN A 1 110 ? -12.586 12.32 5.453 1 84.12 110 GLN A C 1
ATOM 823 O O . GLN A 1 110 ? -12.148 13.148 4.652 1 84.12 110 GLN A O 1
ATOM 828 N N . THR A 1 111 ? -12.445 12.391 6.715 1 88.69 111 THR A N 1
ATOM 829 C CA . THR A 1 111 ? -11.797 13.562 7.285 1 88.69 111 THR A CA 1
ATOM 830 C C . THR A 1 111 ? -10.281 13.375 7.328 1 88.69 111 THR A C 1
ATOM 832 O O . THR A 1 111 ? -9.789 12.32 7.734 1 88.69 111 THR A O 1
ATOM 835 N N . VAL A 1 112 ? -9.578 14.453 6.887 1 92.88 112 VAL A N 1
ATOM 836 C CA . VAL A 1 112 ? -8.125 14.328 6.816 1 92.88 112 VAL A CA 1
ATOM 837 C C . VAL A 1 112 ? -7.473 15.625 7.293 1 92.88 112 VAL A C 1
ATOM 83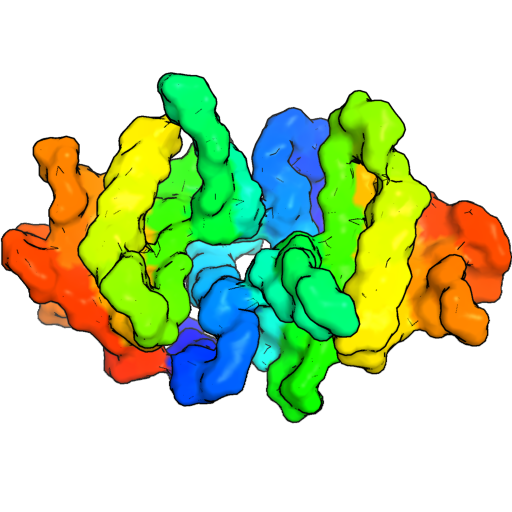9 O O . VAL A 1 112 ? -8.008 16.719 7.066 1 92.88 112 VAL A O 1
ATOM 842 N N . ALA A 1 113 ? -6.398 15.461 7.957 1 95.5 113 ALA A N 1
ATOM 843 C CA . ALA A 1 113 ? -5.508 16.562 8.312 1 95.5 113 ALA A CA 1
ATOM 844 C C . ALA A 1 113 ? -4.094 16.312 7.793 1 95.5 113 ALA A C 1
ATOM 846 O O . ALA A 1 113 ? -3.551 15.211 7.961 1 95.5 113 ALA A O 1
ATOM 847 N N . ILE A 1 114 ? -3.578 17.281 7.117 1 96.75 114 ILE A N 1
ATOM 848 C CA . ILE A 1 114 ? -2.166 17.281 6.75 1 96.75 114 ILE A CA 1
ATOM 849 C C . ILE A 1 114 ? -1.369 18.109 7.762 1 96.75 114 ILE A C 1
ATOM 851 O O . ILE A 1 114 ? -1.691 19.266 8.016 1 96.75 114 ILE A O 1
ATOM 855 N N . VAL A 1 115 ? -0.35 17.469 8.32 1 97 115 VAL A N 1
ATOM 856 C CA . VAL A 1 115 ? 0.282 18.094 9.477 1 97 115 VAL A CA 1
ATOM 857 C C . VAL A 1 115 ? 1.775 18.281 9.211 1 97 115 VAL A C 1
ATOM 859 O O . VAL A 1 115 ? 2.354 17.594 8.375 1 97 115 VAL A O 1
ATOM 862 N N . LYS A 1 116 ? 2.33 19.219 9.93 1 97.31 116 LYS A N 1
ATOM 863 C CA . LYS A 1 116 ? 3.764 19.5 9.992 1 97.31 116 LYS A CA 1
ATOM 864 C C . LYS A 1 116 ? 4.234 19.656 11.438 1 97.31 116 LYS A C 1
ATOM 866 O O . LYS A 1 116 ? 3.557 20.297 12.242 1 97.31 116 LYS A O 1
ATOM 871 N N . LYS A 1 117 ? 5.258 19.047 11.711 1 96.25 117 LYS A N 1
ATOM 872 C CA . LYS A 1 117 ? 5.867 19.266 13.023 1 96.25 117 LYS A CA 1
ATOM 873 C C . LYS A 1 117 ? 6.586 20.609 13.07 1 96.25 117 LYS A C 1
ATOM 875 O O . LYS A 1 117 ? 7.496 20.859 12.273 1 96.25 117 LYS A O 1
ATOM 880 N N . VAL A 1 118 ? 6.164 21.469 13.883 1 94.06 118 VAL A N 1
ATOM 881 C CA . VAL A 1 118 ? 6.77 22.766 14.141 1 94.06 118 VAL A CA 1
ATOM 882 C C . VAL A 1 118 ? 7.062 22.922 15.633 1 94.06 118 VAL A C 1
ATOM 884 O O . VAL A 1 118 ? 6.152 22.859 16.469 1 94.06 118 VAL A O 1
ATOM 887 N N . ASN A 1 119 ? 8.336 23.125 15.969 1 91.44 119 ASN A N 1
ATOM 888 C CA . ASN A 1 119 ? 8.75 23.266 17.359 1 91.44 119 ASN A CA 1
ATOM 889 C C . ASN A 1 119 ? 8.227 22.109 18.219 1 91.44 119 ASN A C 1
ATOM 891 O O . ASN A 1 119 ? 7.598 22.344 19.25 1 91.44 119 ASN A O 1
ATOM 895 N N . ASP A 1 120 ? 8.281 20.859 17.719 1 88.5 120 ASP A N 1
ATOM 896 C CA . ASP A 1 120 ? 7.996 19.594 18.406 1 88.5 120 ASP A CA 1
ATOM 897 C C . ASP A 1 120 ? 6.492 19.406 18.594 1 88.5 120 ASP A C 1
ATOM 899 O O . ASP A 1 120 ? 6.062 18.578 19.391 1 88.5 120 ASP A O 1
ATOM 903 N N . LYS A 1 121 ? 5.754 20.25 17.938 1 91.25 121 LYS A N 1
ATOM 904 C CA . LYS A 1 121 ? 4.305 20.094 17.922 1 91.25 121 LYS A CA 1
ATOM 905 C C . LYS A 1 121 ? 3.785 19.906 16.5 1 91.25 121 LYS A C 1
ATOM 907 O O . LYS A 1 121 ? 4.363 20.438 15.547 1 91.25 121 LYS A O 1
ATOM 912 N N . LEU A 1 122 ? 2.67 19.172 16.453 1 93.5 122 LEU A N 1
ATOM 913 C CA . LEU A 1 122 ? 2.049 19.031 15.141 1 93.5 122 LEU A CA 1
ATOM 914 C C . LEU A 1 122 ? 1.101 20.188 14.859 1 93.5 122 LEU A C 1
ATOM 916 O O . LEU A 1 122 ? 0.285 20.547 15.711 1 93.5 122 LEU A O 1
ATOM 920 N N . VAL A 1 123 ? 1.2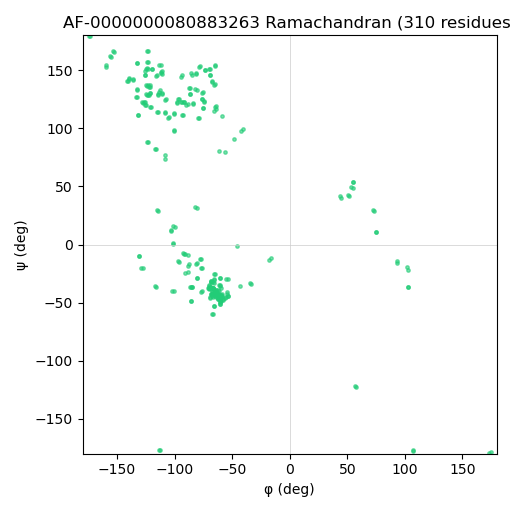72 20.781 13.734 1 95.31 123 VAL A N 1
ATOM 921 C CA . VAL A 1 123 ? 0.385 21.828 13.242 1 95.31 123 VAL A CA 1
ATOM 922 C C . VAL A 1 123 ? -0.349 21.344 11.992 1 95.31 123 VAL A C 1
ATOM 924 O O . VAL A 1 123 ? 0.264 20.781 11.086 1 95.31 123 VAL A O 1
ATOM 927 N N . GLU A 1 124 ? -1.65 21.5 12 1 96.19 124 GLU A N 1
ATOM 928 C CA . GLU A 1 124 ? -2.418 21.188 10.805 1 96.19 124 GLU A CA 1
ATOM 929 C C . GLU A 1 124 ? -2.268 22.281 9.75 1 96.19 124 GLU A C 1
ATOM 931 O O . GLU A 1 124 ? -2.494 23.453 10.039 1 96.19 124 GLU A O 1
ATOM 936 N N . LEU A 1 125 ? -1.977 21.938 8.586 1 97.31 125 LEU A N 1
ATOM 937 C CA . LEU A 1 125 ? -1.727 22.875 7.5 1 97.31 125 LEU A CA 1
ATOM 938 C C . LEU A 1 125 ? -3.031 23.297 6.828 1 97.31 125 LEU A C 1
ATOM 940 O O . LEU A 1 125 ? -3.945 22.469 6.688 1 97.31 125 LEU A O 1
ATOM 944 N N . GLN A 1 126 ? -2.988 24.484 6.426 1 96.81 126 GLN A N 1
ATOM 945 C CA . GLN A 1 126 ? -4.133 25.047 5.719 1 96.81 126 GLN A CA 1
ATOM 946 C C . GLN A 1 126 ? -3.736 25.531 4.328 1 96.81 126 GLN A C 1
ATOM 948 O O . GLN A 1 126 ? -2.648 26.094 4.148 1 96.81 126 GLN A O 1
ATOM 953 N N . TRP A 1 127 ? -4.59 25.234 3.379 1 95.62 127 TRP A N 1
ATOM 954 C CA . TRP A 1 127 ? -4.465 25.844 2.057 1 95.62 127 TRP A CA 1
ATOM 955 C C . TRP A 1 127 ? -5.406 27.031 1.916 1 95.62 127 TRP A C 1
ATOM 957 O O . TRP A 1 127 ? -6.629 26.891 2.021 1 95.62 127 TRP A O 1
ATOM 967 N N . ASP A 1 128 ? -4.852 28.203 1.613 1 92.25 128 ASP A N 1
ATOM 968 C CA . ASP A 1 128 ? -5.707 29.375 1.574 1 92.25 128 ASP A CA 1
ATOM 969 C C . ASP A 1 128 ? -6.02 29.781 0.135 1 92.25 128 ASP A C 1
ATOM 971 O O . ASP A 1 128 ? -6.52 30.891 -0.112 1 92.25 128 ASP A O 1
ATOM 975 N N . GLY A 1 129 ? -5.734 28.969 -0.831 1 90.38 129 GLY A N 1
ATOM 976 C CA . GLY A 1 129 ? -5.965 29.25 -2.238 1 90.38 129 GLY A CA 1
ATOM 977 C C . GLY A 1 129 ? -4.707 29.656 -2.979 1 90.38 129 GLY A C 1
ATOM 978 O O . GLY A 1 129 ? -4.641 29.562 -4.203 1 90.38 129 GLY A O 1
ATOM 979 N N . SER A 1 130 ? -3.723 30.078 -2.293 1 90.69 130 SER A N 1
ATOM 980 C CA . SER A 1 130 ? -2.506 30.547 -2.945 1 90.69 130 SER A CA 1
ATOM 981 C C . SER A 1 130 ? -1.27 29.875 -2.359 1 90.69 130 SER A C 1
ATOM 983 O O . SER A 1 130 ? -0.198 29.906 -2.969 1 90.69 130 SER A O 1
ATOM 985 N N . GLY A 1 131 ? -1.477 29.375 -1.183 1 94.69 131 GLY A N 1
ATOM 986 C CA . GLY A 1 131 ? -0.321 28.734 -0.58 1 94.69 131 GLY A CA 1
ATOM 987 C C . GLY A 1 131 ? -0.641 28.031 0.729 1 94.69 131 GLY A C 1
ATOM 988 O O . GLY A 1 131 ? -1.805 27.969 1.132 1 94.69 131 GLY A O 1
ATOM 989 N N . VAL A 1 132 ? 0.388 27.438 1.293 1 96.88 132 VAL A N 1
ATOM 990 C CA . VAL A 1 132 ? 0.276 26.719 2.564 1 96.88 132 VAL A CA 1
ATOM 991 C C . VAL A 1 132 ? 0.357 27.719 3.719 1 96.88 132 VAL A C 1
ATOM 993 O O . VAL A 1 132 ? 1.242 28.578 3.746 1 96.88 132 VAL A O 1
ATOM 996 N N . VAL A 1 133 ? -0.511 27.562 4.602 1 95.75 133 VAL A N 1
ATOM 997 C CA . VAL A 1 133 ? -0.54 28.406 5.793 1 95.75 133 VAL A CA 1
ATOM 998 C C . VAL A 1 133 ? -0.42 27.531 7.043 1 95.75 133 VAL A C 1
ATOM 1000 O O . VAL A 1 133 ? -1.1 26.516 7.164 1 95.75 133 VAL A O 1
ATOM 1003 N N . GLU A 1 134 ? 0.504 27.984 7.867 1 93.88 134 GLU A N 1
ATOM 1004 C CA . GLU A 1 134 ? 0.633 27.344 9.18 1 93.88 134 GLU A CA 1
ATOM 1005 C C . GLU A 1 134 ? -0.041 28.188 10.266 1 93.88 134 GLU A C 1
ATOM 1007 O O . GLU A 1 134 ? 0.431 29.281 10.594 1 93.88 134 GLU A O 1
ATOM 1012 N N . SER A 1 135 ? -1.202 27.828 10.586 1 87.06 135 SER A N 1
ATOM 1013 C CA . SER A 1 135 ? -1.939 28.547 11.625 1 87.06 135 SER A CA 1
ATOM 1014 C C . SER A 1 135 ? -2.408 27.594 12.727 1 87.06 135 SER A C 1
ATOM 1016 O O . SER A 1 135 ? -2.625 26.406 12.477 1 87.06 135 SER A O 1
ATOM 1018 N N . GLU A 1 136 ? -2.488 28.188 13.844 1 85.62 136 GLU A N 1
ATOM 1019 C CA . GLU A 1 136 ? -2.988 27.391 14.961 1 85.62 136 GLU A CA 1
ATOM 1020 C C . GLU A 1 136 ? -4.441 26.984 14.742 1 85.62 136 GLU A C 1
ATOM 1022 O O . GLU A 1 136 ? -5.188 27.672 14.047 1 85.62 136 GLU A O 1
ATOM 1027 N N . GLY A 1 137 ? -4.793 25.844 15.398 1 87.44 137 GLY A N 1
ATOM 1028 C CA . GLY A 1 137 ? -6.172 25.391 15.328 1 87.44 137 GLY A CA 1
ATOM 1029 C C . GLY A 1 137 ? -6.355 24.172 14.438 1 87.44 137 GLY A C 1
ATOM 1030 O O . GLY A 1 137 ? -5.379 23.625 13.922 1 87.44 137 GLY A O 1
ATOM 1031 N N . GLU A 1 138 ? -7.629 23.812 14.32 1 91.31 138 GLU A N 1
ATOM 1032 C CA . GLU A 1 138 ? -7.992 22.641 13.531 1 91.31 138 GLU A CA 1
ATOM 1033 C C . GLU A 1 138 ? -8.25 23.016 12.07 1 91.31 138 GLU A C 1
ATOM 1035 O O . GLU A 1 138 ? -9 23.953 11.797 1 91.31 138 GLU A O 1
ATOM 1040 N N . HIS A 1 139 ? -7.527 22.469 11.195 1 94.69 139 HIS A N 1
ATOM 1041 C CA . HIS A 1 139 ? -7.715 22.609 9.758 1 94.69 139 HIS A CA 1
ATOM 1042 C C . HIS A 1 139 ? -7.883 21.25 9.078 1 94.69 139 HIS A C 1
ATOM 1044 O O . HIS A 1 139 ? -6.898 20.656 8.641 1 94.69 139 HIS A O 1
ATOM 1050 N N . ARG A 1 140 ? -9.102 20.828 9.031 1 94.31 140 ARG A N 1
ATOM 1051 C CA . ARG A 1 140 ? -9.438 19.5 8.523 1 94.31 140 ARG A CA 1
ATOM 1052 C C . ARG A 1 140 ? -10.195 19.609 7.203 1 94.31 140 ARG A C 1
ATOM 1054 O O . ARG A 1 140 ? -10.898 20.578 6.961 1 94.31 140 ARG A O 1
ATOM 1061 N N . TYR A 1 141 ? -9.961 18.625 6.387 1 92.19 141 TYR A N 1
ATOM 1062 C CA . TYR A 1 141 ? -10.531 18.594 5.043 1 92.19 141 TYR A CA 1
ATOM 1063 C C . TYR A 1 141 ? -11.336 17.312 4.824 1 92.19 141 TYR A C 1
ATOM 1065 O O . TYR A 1 141 ? -11.117 16.312 5.508 1 92.19 141 TYR A O 1
ATOM 1073 N N . ASP A 1 142 ? -12.258 17.453 3.998 1 88.62 142 ASP A N 1
ATOM 1074 C CA . ASP A 1 142 ? -12.977 16.281 3.479 1 88.62 142 ASP A CA 1
ATOM 1075 C C . ASP A 1 142 ? -12.336 15.773 2.189 1 88.62 142 ASP A C 1
ATOM 1077 O O . ASP A 1 142 ? -12.219 16.516 1.213 1 88.62 142 ASP A O 1
ATOM 1081 N N . VAL A 1 143 ? -11.93 14.531 2.168 1 85.94 143 VAL A N 1
ATOM 1082 C CA . VAL A 1 143 ? -11.117 14 1.081 1 85.94 143 VAL A CA 1
ATOM 1083 C C . VAL A 1 143 ? -11.875 14.117 -0.238 1 85.94 143 VAL A C 1
ATOM 1085 O O . VAL A 1 143 ? -11.266 14.18 -1.309 1 85.94 143 VAL A O 1
ATOM 1088 N N . VAL A 1 144 ? -13.203 14.078 -0.165 1 81.19 144 VAL A N 1
ATOM 1089 C CA . VAL A 1 144 ? -14.008 14.18 -1.377 1 81.19 144 VAL A CA 1
ATOM 1090 C C . VAL A 1 144 ? -14.242 15.648 -1.726 1 81.19 144 VAL A C 1
ATOM 1092 O O . VAL A 1 144 ? -13.938 16.078 -2.836 1 81.19 144 VAL A O 1
ATOM 1095 N N . LYS A 1 145 ? -14.641 16.469 -0.87 1 84.25 145 LYS A N 1
ATOM 1096 C CA . LYS A 1 145 ? -15.078 17.828 -1.129 1 84.25 145 LYS A CA 1
ATOM 1097 C C . LYS A 1 145 ? -13.883 18.766 -1.286 1 84.25 145 LYS A C 1
ATOM 1099 O O . LYS A 1 145 ? -13.969 19.781 -1.998 1 84.25 145 LYS A O 1
ATOM 1104 N N . ASP A 1 146 ? -12.859 18.375 -0.623 1 88.31 146 ASP A N 1
ATOM 1105 C CA . ASP A 1 146 ? -11.727 19.297 -0.574 1 88.31 146 ASP A CA 1
ATOM 1106 C C . ASP A 1 146 ? -10.508 18.703 -1.285 1 88.31 146 ASP A C 1
ATOM 1108 O O . ASP A 1 146 ? -9.367 18.953 -0.892 1 88.31 146 ASP A O 1
ATOM 1112 N N . ALA A 1 147 ? -10.766 17.906 -2.227 1 85.19 147 ALA A N 1
ATOM 1113 C CA . ALA A 1 147 ? -9.719 17.172 -2.922 1 85.19 147 ALA A CA 1
ATOM 1114 C C . ALA A 1 147 ? -8.656 18.109 -3.475 1 85.19 147 ALA A C 1
ATOM 1116 O O . ALA A 1 147 ? -7.461 17.828 -3.385 1 85.19 147 ALA A O 1
ATOM 1117 N N . ASP A 1 148 ? -9.062 19.219 -4.023 1 86.19 148 ASP A N 1
ATOM 1118 C CA . ASP A 1 148 ? -8.117 20.156 -4.617 1 86.19 148 ASP A CA 1
ATOM 1119 C C . ASP A 1 148 ? -7.164 20.719 -3.564 1 86.19 148 ASP A C 1
ATOM 1121 O O . ASP A 1 148 ? -5.961 20.828 -3.807 1 86.19 148 ASP A O 1
ATOM 1125 N N . SER A 1 149 ? -7.707 21.062 -2.473 1 90.19 149 SER A N 1
ATOM 1126 C CA . SER A 1 149 ? -6.891 21.625 -1.397 1 90.19 149 SER A CA 1
ATOM 1127 C C . SER A 1 149 ? -5.918 20.578 -0.854 1 90.19 149 SER A C 1
ATOM 1129 O O . SER A 1 149 ? -4.754 20.891 -0.589 1 90.19 149 SER A O 1
ATOM 1131 N N . ILE A 1 150 ? -6.391 19.406 -0.665 1 90.81 150 ILE A N 1
ATOM 1132 C CA . ILE A 1 150 ? -5.559 18.328 -0.168 1 90.81 150 ILE A CA 1
ATOM 1133 C C . ILE A 1 150 ? -4.41 18.062 -1.139 1 90.81 150 ILE A C 1
ATOM 1135 O O . ILE A 1 150 ? -3.254 17.938 -0.723 1 90.81 150 ILE A O 1
ATOM 1139 N N . GLU A 1 151 ? -4.754 17.969 -2.377 1 88.62 151 GLU A N 1
ATOM 1140 C CA . GLU A 1 151 ? -3.725 17.766 -3.389 1 88.62 151 GLU A CA 1
ATOM 1141 C C . GLU A 1 151 ? -2.691 18.891 -3.363 1 88.62 151 GLU A C 1
ATOM 1143 O O . GLU A 1 151 ? -1.487 18.641 -3.439 1 88.62 151 GLU A O 1
ATOM 1148 N N . ALA A 1 152 ? -3.189 20.109 -3.324 1 91.38 152 ALA A N 1
ATOM 1149 C CA . ALA A 1 152 ? -2.287 21.25 -3.287 1 91.38 152 ALA A CA 1
ATOM 1150 C C . ALA A 1 152 ? -1.362 21.188 -2.074 1 91.38 152 ALA A C 1
ATOM 1152 O O . ALA A 1 152 ? -0.161 21.438 -2.188 1 91.38 152 ALA A O 1
ATOM 1153 N N . LEU A 1 153 ? -1.881 20.844 -0.941 1 94.88 153 LEU A N 1
ATOM 1154 C CA . LEU A 1 153 ? -1.09 20.75 0.281 1 94.88 153 LEU A CA 1
ATOM 1155 C C . LEU A 1 153 ? -0.03 19.656 0.157 1 94.88 153 LEU A C 1
ATOM 1157 O O . LEU A 1 153 ? 1.13 19.875 0.518 1 94.88 153 LEU A O 1
ATOM 1161 N N . LEU A 1 154 ? -0.396 18.531 -0.342 1 94.5 154 LEU A N 1
ATOM 1162 C CA . LEU A 1 154 ? 0.53 17.406 -0.467 1 94.5 154 LEU A CA 1
ATOM 1163 C C . LEU A 1 154 ? 1.61 17.719 -1.5 1 94.5 154 LEU A C 1
ATOM 1165 O O . LEU A 1 154 ? 2.777 17.359 -1.303 1 94.5 154 LEU A O 1
ATOM 1169 N N . LYS A 1 155 ? 1.276 18.344 -2.596 1 92.62 155 LYS A N 1
ATOM 1170 C CA . LYS A 1 155 ? 2.248 18.688 -3.629 1 92.62 155 LYS A CA 1
ATOM 1171 C C . LYS A 1 155 ? 3.262 19.703 -3.109 1 92.62 155 LYS A C 1
ATOM 1173 O O . LYS A 1 155 ? 4.367 19.812 -3.646 1 92.62 155 LYS A O 1
ATOM 1178 N N . ALA A 1 156 ? 2.854 20.438 -2.143 1 94.88 156 ALA A N 1
ATOM 1179 C CA . ALA A 1 156 ? 3.732 21.453 -1.574 1 94.88 156 ALA A CA 1
ATOM 1180 C C . ALA A 1 156 ? 4.77 20.828 -0.648 1 94.88 156 ALA A C 1
ATOM 1182 O O . ALA A 1 156 ? 5.691 21.516 -0.187 1 94.88 156 ALA A O 1
ATOM 1183 N N . ILE A 1 157 ? 4.621 19.625 -0.303 1 94.94 157 ILE A N 1
ATOM 1184 C CA . ILE A 1 157 ? 5.559 18.922 0.569 1 94.94 157 ILE A CA 1
ATOM 1185 C C . ILE A 1 157 ? 6.773 18.469 -0.236 1 94.94 157 ILE A C 1
ATOM 1187 O O . ILE A 1 157 ? 7.906 18.562 0.235 1 94.94 157 ILE A O 1
ATOM 1191 N N . MET B 1 1 ? 4.621 -2.227 -29 1 19.66 1 MET B N 1
ATOM 1192 C CA . MET B 1 1 ? 4.961 -1.151 -28.078 1 19.66 1 MET B CA 1
ATOM 1193 C C . MET B 1 1 ? 5.125 -1.688 -26.656 1 19.66 1 MET B C 1
ATOM 1195 O O . MET B 1 1 ? 4.23 -2.354 -26.125 1 19.66 1 MET B O 1
ATOM 1199 N N . THR B 1 2 ? 6.352 -2.064 -26.156 1 26.27 2 THR B N 1
ATOM 1200 C CA . THR B 1 2 ? 6.895 -2.969 -25.156 1 26.27 2 THR B CA 1
ATOM 1201 C C . THR B 1 2 ? 6.395 -2.586 -23.766 1 26.27 2 THR B C 1
ATOM 1203 O O . THR B 1 2 ? 6.641 -1.472 -23.297 1 26.27 2 THR B O 1
ATOM 1206 N N . TYR B 1 3 ? 5.332 -2.945 -23.5 1 27.84 3 TYR B N 1
ATOM 1207 C CA . TYR B 1 3 ? 4.434 -2.764 -22.359 1 27.84 3 TYR B CA 1
ATOM 1208 C C . TYR B 1 3 ? 5.18 -2.902 -21.047 1 27.84 3 TYR B C 1
ATOM 1210 O O . TYR B 1 3 ? 4.566 -2.943 -19.969 1 27.84 3 TYR B O 1
ATOM 1218 N N . ALA B 1 4 ? 6.195 -3.857 -21.078 1 36.62 4 ALA B N 1
ATOM 1219 C CA . ALA B 1 4 ? 6.852 -4.078 -19.797 1 36.62 4 ALA B CA 1
ATOM 1220 C C . ALA B 1 4 ? 7.426 -2.775 -19.234 1 36.62 4 ALA B C 1
ATOM 1222 O O . ALA B 1 4 ? 8.203 -2.096 -19.906 1 36.62 4 ALA B O 1
ATOM 1223 N N . SER B 1 5 ? 6.711 -1.96 -18.656 1 42.84 5 SER B N 1
ATOM 1224 C CA . SER B 1 5 ? 7.25 -0.67 -18.25 1 42.84 5 SER B CA 1
ATOM 1225 C C . SER B 1 5 ? 8.664 -0.814 -17.688 1 42.84 5 SER B C 1
ATOM 1227 O O . SER B 1 5 ? 8.93 -1.686 -16.859 1 42.84 5 SER B O 1
ATOM 1229 N N . PRO B 1 6 ? 9.766 -0.539 -18.469 1 48.25 6 PRO B N 1
ATOM 1230 C CA . PRO B 1 6 ? 11.141 -0.342 -18 1 48.25 6 PRO B CA 1
ATOM 1231 C C . PRO B 1 6 ? 11.227 -0.084 -16.5 1 48.25 6 PRO B C 1
ATOM 1233 O O . PRO B 1 6 ? 12.305 -0.188 -15.906 1 48.25 6 PRO B O 1
ATOM 1236 N N . THR B 1 7 ? 10.047 0.135 -16.016 1 54.47 7 THR B N 1
ATOM 1237 C CA . THR B 1 7 ? 10.039 0.687 -14.664 1 54.47 7 THR B CA 1
ATOM 1238 C C . THR B 1 7 ? 10.352 -0.397 -13.641 1 54.47 7 THR B C 1
ATOM 1240 O O . THR B 1 7 ? 11.164 -0.189 -12.734 1 54.47 7 THR B O 1
ATOM 1243 N N . PHE B 1 8 ? 9.734 -1.696 -13.906 1 57.22 8 PHE B N 1
ATOM 1244 C CA . PHE B 1 8 ? 9.961 -2.674 -12.852 1 57.22 8 PHE B CA 1
ATOM 1245 C C . PHE B 1 8 ? 11.43 -3.061 -12.773 1 57.22 8 PHE B C 1
ATOM 1247 O O . PHE B 1 8 ? 12.062 -2.943 -11.719 1 57.22 8 PHE B O 1
ATOM 1254 N N . ALA B 1 9 ? 11.93 -3.607 -13.891 1 58.66 9 ALA B N 1
ATOM 1255 C CA . ALA B 1 9 ? 13.289 -4.141 -13.883 1 58.66 9 ALA B CA 1
ATOM 1256 C C . ALA B 1 9 ? 14.305 -3.051 -13.539 1 58.66 9 ALA B C 1
ATOM 1258 O O . ALA B 1 9 ? 15.242 -3.283 -12.773 1 58.66 9 ALA B O 1
ATOM 1259 N N . THR B 1 10 ? 14.016 -1.917 -14.039 1 65.19 10 THR B N 1
ATOM 1260 C CA . THR B 1 10 ? 15.062 -0.908 -13.922 1 65.19 10 THR B CA 1
ATOM 1261 C C . THR B 1 10 ? 14.938 -0.147 -12.602 1 65.19 10 THR B C 1
ATOM 1263 O O . THR B 1 10 ? 15.93 0.334 -12.055 1 65.19 10 THR B O 1
ATOM 1266 N N . LYS B 1 11 ? 13.75 -0.183 -12.141 1 66.5 11 LYS B N 1
ATOM 1267 C CA . LYS B 1 11 ? 13.602 0.712 -10.992 1 66.5 11 LYS B CA 1
ATOM 1268 C C . LYS B 1 11 ? 13.266 -0.068 -9.727 1 66.5 11 LYS B C 1
ATOM 1270 O O . LYS B 1 11 ? 13.773 0.246 -8.648 1 66.5 11 LYS B O 1
ATOM 1275 N N . VAL B 1 12 ? 12.5 -1.077 -9.938 1 68.31 12 VAL B N 1
ATOM 1276 C CA . VAL B 1 12 ? 12.016 -1.807 -8.766 1 68.31 12 VAL B CA 1
ATOM 1277 C C . VAL B 1 12 ? 13.047 -2.855 -8.352 1 68.31 12 VAL B C 1
ATOM 1279 O O . VAL B 1 12 ? 13.344 -3.002 -7.168 1 68.31 12 VAL B O 1
ATOM 1282 N N . ALA B 1 13 ? 13.656 -3.406 -9.414 1 64.31 13 ALA B N 1
ATOM 1283 C CA . ALA B 1 13 ? 14.555 -4.535 -9.18 1 64.31 13 ALA B CA 1
ATOM 1284 C C . ALA B 1 13 ? 15.742 -4.117 -8.312 1 64.31 13 ALA B C 1
ATOM 1286 O O . ALA B 1 13 ? 16.094 -4.801 -7.348 1 64.31 13 ALA B O 1
ATOM 1287 N N . PRO B 1 14 ? 16.281 -2.971 -8.609 1 68.69 14 PRO B N 1
ATOM 1288 C CA . PRO B 1 14 ? 17.406 -2.576 -7.762 1 68.69 14 PRO B CA 1
ATOM 1289 C C . PRO B 1 14 ? 16.984 -2.312 -6.316 1 68.69 14 PRO B C 1
ATOM 1291 O O . PRO B 1 14 ? 17.766 -2.553 -5.391 1 68.69 14 PRO B O 1
ATOM 1294 N N . LE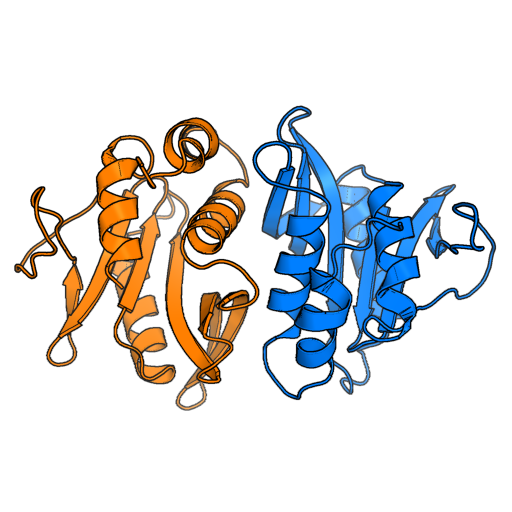U B 1 15 ? 15.773 -1.873 -6.117 1 73.25 15 LEU B N 1
ATOM 1295 C CA . LEU B 1 15 ? 15.305 -1.578 -4.77 1 73.25 15 LEU B CA 1
ATOM 1296 C C . LEU B 1 15 ? 15.133 -2.859 -3.961 1 73.25 15 LEU B C 1
ATOM 1298 O O . LEU B 1 15 ? 15.43 -2.887 -2.762 1 73.25 15 LEU B O 1
ATOM 1302 N N . MET B 1 16 ? 14.734 -3.863 -4.641 1 72.56 16 MET B N 1
ATOM 1303 C CA . MET B 1 16 ? 14.5 -5.141 -3.975 1 72.56 16 MET B CA 1
ATOM 1304 C C . MET B 1 16 ? 15.812 -5.855 -3.686 1 72.56 16 MET B C 1
ATOM 1306 O O . MET B 1 16 ? 15.859 -6.773 -2.863 1 72.56 16 MET B O 1
ATOM 1310 N N . ALA B 1 17 ? 16.797 -5.418 -4.426 1 66.69 17 ALA B N 1
ATOM 1311 C CA . ALA B 1 17 ? 18.109 -6.012 -4.215 1 66.69 17 ALA B CA 1
ATOM 1312 C C . ALA B 1 17 ? 18.812 -5.391 -3.006 1 66.69 17 ALA B C 1
ATOM 1314 O O . ALA B 1 17 ? 19.766 -5.953 -2.477 1 66.69 17 ALA B O 1
ATOM 1315 N N . THR B 1 18 ? 18.297 -4.25 -2.582 1 65.31 18 THR B N 1
ATOM 1316 C CA . THR B 1 18 ? 18.922 -3.529 -1.48 1 65.31 18 THR B CA 1
ATOM 1317 C C . THR B 1 18 ? 18.266 -3.889 -0.152 1 65.31 18 THR B C 1
ATOM 1319 O O . THR B 1 18 ? 17.109 -4.293 -0.12 1 65.31 18 THR B O 1
ATOM 1322 N N . ALA B 1 19 ? 19.188 -3.928 0.848 1 63.28 19 ALA B N 1
ATOM 1323 C CA . ALA B 1 19 ? 18.656 -4.074 2.201 1 63.28 19 ALA B CA 1
ATOM 1324 C C . ALA B 1 19 ? 17.812 -2.867 2.592 1 63.28 19 ALA B C 1
ATOM 1326 O O . ALA B 1 19 ? 18.109 -1.739 2.191 1 63.28 19 ALA B O 1
ATOM 1327 N N . GLY B 1 20 ? 16.516 -3.055 2.842 1 65.5 20 GLY B N 1
ATOM 1328 C CA . GLY B 1 20 ? 15.688 -1.944 3.293 1 65.5 20 GLY B CA 1
ATOM 1329 C C . GLY B 1 20 ? 14.211 -2.289 3.379 1 65.5 20 GLY B C 1
ATOM 1330 O O . GLY B 1 20 ? 13.828 -3.449 3.211 1 65.5 20 GLY B O 1
ATOM 1331 N N . PRO B 1 21 ? 13.523 -1.33 3.75 1 72.88 21 PRO B N 1
ATOM 1332 C CA . PRO B 1 21 ? 12.086 -1.499 3.961 1 72.88 21 PRO B CA 1
ATOM 1333 C C . PRO B 1 21 ? 11.281 -1.436 2.662 1 72.88 21 PRO B C 1
ATOM 1335 O O . PRO B 1 21 ? 10.102 -1.069 2.674 1 72.88 21 PRO B O 1
ATOM 1338 N N . TYR B 1 22 ? 11.914 -1.895 1.494 1 81.5 22 TYR B N 1
ATOM 1339 C CA . TYR B 1 22 ? 11.398 -1.496 0.189 1 81.5 22 TYR B CA 1
ATOM 1340 C C . TYR B 1 22 ? 10.461 -2.561 -0.376 1 81.5 22 TYR B C 1
ATOM 1342 O O . TYR B 1 22 ? 9.688 -2.289 -1.297 1 81.5 22 TYR B O 1
ATOM 1350 N N . THR B 1 23 ? 10.539 -3.723 0.239 1 83.5 23 THR B N 1
ATOM 1351 C CA . THR B 1 23 ? 9.891 -4.848 -0.435 1 83.5 23 THR B CA 1
ATOM 1352 C C . THR B 1 23 ? 8.398 -4.59 -0.611 1 83.5 23 THR B C 1
ATOM 1354 O O . THR B 1 23 ? 7.875 -4.691 -1.722 1 83.5 23 THR B O 1
ATOM 1357 N N . ASN B 1 24 ? 7.73 -4.203 0.439 1 87.38 24 ASN B N 1
ATOM 1358 C CA . ASN B 1 24 ? 6.297 -3.965 0.311 1 87.38 24 ASN B CA 1
ATOM 1359 C C . ASN B 1 24 ? 6.004 -2.771 -0.593 1 87.38 24 ASN B C 1
ATOM 1361 O O . ASN B 1 24 ? 5.008 -2.766 -1.317 1 87.38 24 ASN B O 1
ATOM 1365 N N . GLY B 1 25 ? 6.844 -1.738 -0.497 1 90.31 25 GLY B N 1
ATOM 1366 C CA . GLY B 1 25 ? 6.691 -0.615 -1.408 1 90.31 25 GLY B CA 1
ATOM 1367 C C . GLY B 1 25 ? 6.93 -0.988 -2.859 1 90.31 25 GLY B C 1
ATOM 1368 O O . GLY B 1 25 ? 6.199 -0.54 -3.748 1 90.31 25 GLY B O 1
ATOM 1369 N N . ALA B 1 26 ? 7.906 -1.83 -3.062 1 87.62 26 ALA B N 1
ATOM 1370 C CA . ALA B 1 26 ? 8.188 -2.307 -4.414 1 87.62 26 ALA B CA 1
ATOM 1371 C C . ALA B 1 26 ? 7.004 -3.082 -4.984 1 87.62 26 ALA B C 1
ATOM 1373 O O . ALA B 1 26 ? 6.59 -2.85 -6.121 1 87.62 26 ALA B O 1
ATOM 1374 N N . TRP B 1 27 ? 6.465 -3.906 -4.188 1 91.12 27 TRP B N 1
ATOM 1375 C CA . TRP B 1 27 ? 5.34 -4.703 -4.664 1 91.12 27 TRP B CA 1
ATOM 1376 C C . TRP B 1 27 ? 4.105 -3.832 -4.863 1 91.12 27 TRP B C 1
ATOM 1378 O O . TRP B 1 27 ? 3.307 -4.078 -5.773 1 91.12 27 TRP B O 1
ATOM 1388 N N . THR B 1 28 ? 3.9 -2.887 -3.988 1 93 28 THR B N 1
ATOM 1389 C CA . THR B 1 28 ? 2.83 -1.926 -4.23 1 93 28 THR B CA 1
ATOM 1390 C C . THR B 1 28 ? 2.984 -1.278 -5.602 1 93 28 THR B C 1
ATOM 1392 O O . THR B 1 28 ? 2.021 -1.191 -6.367 1 93 28 THR B O 1
ATOM 1395 N N . SER B 1 29 ? 4.18 -0.901 -5.922 1 88.38 29 SER B N 1
ATOM 1396 C CA . SER B 1 29 ? 4.457 -0.234 -7.191 1 88.38 29 SER B CA 1
ATOM 1397 C C . SER B 1 29 ? 4.277 -1.188 -8.367 1 88.38 29 SER B C 1
ATOM 1399 O O . SER B 1 29 ? 3.711 -0.812 -9.398 1 88.38 29 SER B O 1
ATOM 1401 N N . ILE B 1 30 ? 4.746 -2.396 -8.227 1 87.88 30 ILE B N 1
ATOM 1402 C CA . ILE B 1 30 ? 4.621 -3.398 -9.281 1 87.88 30 ILE B CA 1
ATOM 1403 C C . ILE B 1 30 ? 3.145 -3.654 -9.57 1 87.88 30 ILE B C 1
ATOM 1405 O O . ILE B 1 30 ? 2.713 -3.58 -10.727 1 87.88 30 ILE B O 1
ATOM 1409 N N . LEU B 1 31 ? 2.422 -3.912 -8.578 1 93.12 31 LEU B N 1
ATOM 1410 C CA . LEU B 1 31 ? 1.013 -4.242 -8.75 1 93.12 31 LEU B CA 1
ATOM 1411 C C . LEU B 1 31 ? 0.233 -3.043 -9.273 1 93.12 31 LEU B C 1
ATOM 1413 O O . LEU B 1 31 ? -0.658 -3.197 -10.117 1 93.12 31 LEU B O 1
ATOM 1417 N N . ALA B 1 32 ? 0.581 -1.889 -8.82 1 89.56 32 ALA B N 1
ATOM 1418 C CA . ALA B 1 32 ? -0.116 -0.692 -9.289 1 89.56 32 ALA B CA 1
ATOM 1419 C C . ALA B 1 32 ? 0.183 -0.419 -10.758 1 89.56 32 ALA B C 1
ATOM 1421 O O . ALA B 1 32 ? -0.662 0.114 -11.484 1 89.56 32 ALA B O 1
ATOM 1422 N N . ALA B 1 33 ? 1.329 -0.755 -11.164 1 85.94 33 ALA B N 1
ATOM 1423 C CA . ALA B 1 33 ? 1.696 -0.565 -12.562 1 85.94 33 ALA B CA 1
ATOM 1424 C C . ALA B 1 33 ? 0.933 -1.529 -13.469 1 85.94 33 ALA B C 1
ATOM 1426 O O . ALA B 1 33 ? 0.533 -1.167 -14.578 1 85.94 33 ALA B O 1
ATOM 1427 N N . ILE B 1 34 ? 0.749 -2.668 -13.023 1 90.25 34 ILE B N 1
ATOM 1428 C CA . ILE B 1 34 ? 0.111 -3.709 -13.828 1 90.25 34 ILE B CA 1
ATOM 1429 C C . ILE B 1 34 ? -1.407 -3.584 -13.719 1 90.25 34 ILE B C 1
ATOM 1431 O O . ILE B 1 34 ? -2.129 -3.842 -14.688 1 90.25 34 ILE B O 1
ATOM 1435 N N . PHE B 1 35 ? -1.862 -3.244 -12.586 1 92.44 35 PHE B N 1
ATOM 1436 C CA . PHE B 1 35 ? -3.271 -3.018 -12.289 1 92.44 35 PHE B CA 1
ATOM 1437 C C . PHE B 1 35 ? -3.514 -1.567 -11.891 1 92.44 35 PHE B C 1
ATOM 1439 O O . PHE B 1 35 ? -3.693 -1.264 -10.711 1 92.44 35 PHE B O 1
ATOM 1446 N N . PRO B 1 36 ? -3.639 -0.736 -12.812 1 87.56 36 PRO B N 1
ATOM 1447 C CA . PRO B 1 36 ? -3.59 0.698 -12.516 1 87.56 36 PRO B CA 1
ATOM 1448 C C . PRO B 1 36 ? -4.926 1.241 -12.008 1 87.56 36 PRO B C 1
ATOM 1450 O O . PRO B 1 36 ? -5.984 0.772 -12.43 1 87.56 36 PRO B O 1
ATOM 1453 N N . PHE B 1 37 ? -4.816 2.209 -11.148 1 84 37 PHE B N 1
ATOM 1454 C CA . PHE B 1 37 ? -5.957 3.047 -10.789 1 84 37 PHE B CA 1
ATOM 1455 C C . PHE B 1 37 ? -6.418 3.867 -11.992 1 84 37 PHE B C 1
ATOM 1457 O O . PHE B 1 37 ? -5.602 4.301 -12.805 1 84 37 PHE B O 1
ATOM 1464 N N . PRO B 1 38 ? -7.797 3.973 -12.219 1 83.31 38 PRO B N 1
ATOM 1465 C CA . PRO B 1 38 ? -8.883 3.732 -11.266 1 83.31 38 PRO B CA 1
ATOM 1466 C C . PRO B 1 38 ? -9.547 2.371 -11.453 1 83.31 38 PRO B C 1
ATOM 1468 O O . PRO B 1 38 ? -10.453 2.01 -10.703 1 83.31 38 PRO B O 1
ATOM 1471 N N . ASP B 1 39 ? -9.039 1.644 -12.422 1 88.56 39 ASP B N 1
ATOM 1472 C CA . ASP B 1 39 ? -9.703 0.367 -12.664 1 88.56 39 ASP B CA 1
ATOM 1473 C C . ASP B 1 39 ? -9.477 -0.602 -11.508 1 88.56 39 ASP B C 1
ATOM 1475 O O . ASP B 1 39 ? -10.344 -1.425 -11.203 1 88.56 39 ASP B O 1
ATOM 1479 N N . TYR B 1 40 ? -8.297 -0.406 -10.938 1 91.56 40 TYR B N 1
ATOM 1480 C CA . TYR B 1 40 ? -7.926 -1.249 -9.805 1 91.56 40 TYR B CA 1
ATOM 1481 C C . TYR B 1 40 ? -7.383 -0.409 -8.656 1 91.56 40 TYR B C 1
ATOM 1483 O O . TYR B 1 40 ? -6.969 0.735 -8.852 1 91.56 40 TYR B O 1
ATOM 1491 N N . LEU B 1 41 ? -7.492 -0.986 -7.516 1 91.62 41 LEU B N 1
ATOM 1492 C CA . LEU B 1 41 ? -6.852 -0.447 -6.324 1 91.62 41 LEU B CA 1
ATOM 1493 C C . LEU B 1 41 ? -5.902 -1.469 -5.707 1 91.62 41 LEU B C 1
ATOM 1495 O O . LEU B 1 41 ? -6.227 -2.656 -5.629 1 91.62 41 LEU B O 1
ATOM 1499 N N . VAL B 1 42 ? -4.738 -1.025 -5.34 1 95.06 42 VAL B N 1
ATOM 1500 C CA . VAL B 1 42 ? -3.883 -1.832 -4.477 1 95.06 42 VAL B CA 1
ATOM 1501 C C . VAL B 1 42 ? -4.125 -1.463 -3.016 1 95.06 42 VAL B C 1
ATOM 1503 O O . VAL B 1 42 ? -3.803 -0.352 -2.588 1 95.06 42 VAL B O 1
ATOM 1506 N N . ILE B 1 43 ? -4.715 -2.393 -2.273 1 95 43 ILE B N 1
ATOM 1507 C CA . ILE B 1 43 ? -5.141 -2.115 -0.907 1 95 43 ILE B CA 1
ATOM 1508 C C . ILE B 1 43 ? -4.223 -2.836 0.077 1 95 43 ILE B C 1
ATOM 1510 O O . ILE B 1 43 ? -4.199 -4.07 0.122 1 95 43 ILE B O 1
ATOM 1514 N N . PRO B 1 44 ? -3.486 -2.035 0.813 1 95.44 44 PRO B N 1
ATOM 1515 C CA . PRO B 1 44 ? -2.674 -2.686 1.845 1 95.44 44 PRO B CA 1
ATOM 1516 C C . PRO B 1 44 ? -3.486 -3.072 3.078 1 95.44 44 PRO B C 1
ATOM 1518 O O . PRO B 1 44 ? -4.566 -2.523 3.309 1 95.44 44 PRO B O 1
ATOM 1521 N N . ARG B 1 45 ? -3.021 -4.09 3.775 1 90.88 45 ARG B N 1
ATOM 1522 C CA . ARG B 1 45 ? -3.572 -4.535 5.051 1 90.88 45 ARG B CA 1
ATOM 1523 C C . ARG B 1 45 ? -5.07 -4.789 4.941 1 90.88 45 ARG B C 1
ATOM 1525 O O . ARG B 1 45 ? -5.855 -4.27 5.738 1 90.88 45 ARG B O 1
ATOM 1532 N N . TYR B 1 46 ? -5.352 -5.48 3.992 1 91.75 46 TYR B N 1
ATOM 1533 C CA . TYR B 1 46 ? -6.754 -5.805 3.764 1 91.75 46 TYR B CA 1
ATOM 1534 C C . TYR B 1 46 ? -7.246 -6.844 4.766 1 91.75 46 TYR B C 1
ATOM 1536 O O . TYR B 1 46 ? -6.703 -7.945 4.844 1 91.75 46 TYR B O 1
ATOM 1544 N N . ARG B 1 47 ? -8.234 -6.477 5.43 1 88.19 47 ARG B N 1
ATOM 1545 C CA . ARG B 1 47 ? -8.773 -7.383 6.441 1 88.19 47 ARG B CA 1
ATOM 1546 C C . ARG B 1 47 ? -9.586 -8.5 5.793 1 88.19 47 ARG B C 1
ATOM 1548 O O . ARG B 1 47 ? -10.469 -8.234 4.977 1 88.19 47 ARG B O 1
ATOM 1555 N N . ILE B 1 48 ? -9.211 -9.633 6.117 1 88.69 48 ILE B N 1
ATOM 1556 C CA . ILE B 1 48 ? -9.906 -10.828 5.633 1 88.69 48 ILE B CA 1
ATOM 1557 C C . ILE B 1 48 ? -10.539 -11.562 6.809 1 88.69 48 ILE B C 1
ATOM 1559 O O . ILE B 1 48 ? -9.852 -11.938 7.762 1 88.69 48 ILE B O 1
ATOM 1563 N N . LYS B 1 49 ? -11.859 -11.594 6.809 1 83.06 49 LYS B N 1
ATOM 1564 C CA . LYS B 1 49 ? -12.594 -12.32 7.84 1 83.06 49 LYS B CA 1
ATOM 1565 C C . LYS B 1 49 ? -13.07 -13.672 7.324 1 83.06 49 LYS B C 1
ATOM 1567 O O . LYS B 1 49 ? -13.672 -13.758 6.25 1 83.06 49 LYS B O 1
ATOM 1572 N N . SER B 1 50 ? -12.531 -14.617 7.859 1 73.56 50 SER B N 1
ATOM 1573 C CA . SER B 1 50 ? -12.992 -15.969 7.543 1 73.56 50 SER B CA 1
ATOM 1574 C C . SER B 1 50 ? -13.188 -16.797 8.805 1 73.56 50 SER B C 1
ATOM 1576 O O . SER B 1 50 ? -12.266 -16.953 9.602 1 73.56 50 SER B O 1
ATOM 1578 N N . ASP B 1 51 ? -14.422 -17.391 8.922 1 72.38 51 ASP B N 1
ATOM 1579 C CA . ASP B 1 51 ? -14.766 -18.344 9.977 1 72.38 51 ASP B CA 1
ATOM 1580 C C . ASP B 1 51 ? -14.266 -17.859 11.336 1 72.38 51 ASP B C 1
ATOM 1582 O O . ASP B 1 51 ? -13.641 -18.609 12.078 1 72.38 51 ASP B O 1
ATOM 1586 N N . GLY B 1 52 ? -14.359 -16.688 11.609 1 69.06 52 GLY B N 1
ATOM 1587 C CA . GLY B 1 52 ? -14 -16.156 12.922 1 69.06 52 GLY B CA 1
ATOM 1588 C C . GLY B 1 52 ? -12.57 -15.672 13 1 69.06 52 GLY B C 1
ATOM 1589 O O . GLY B 1 52 ? -12.148 -15.117 14.016 1 69.06 52 GLY B O 1
ATOM 1590 N N . ILE B 1 53 ? -11.766 -16.062 11.992 1 67.88 53 ILE B N 1
ATOM 1591 C CA . ILE B 1 53 ? -10.391 -15.586 12.008 1 67.88 53 ILE B CA 1
ATOM 1592 C C . ILE B 1 53 ? -10.273 -14.32 11.164 1 67.88 53 ILE B C 1
ATOM 1594 O O . ILE B 1 53 ? -10.828 -14.242 10.062 1 67.88 53 ILE B O 1
ATOM 1598 N N . SER B 1 54 ? -9.773 -13.258 11.906 1 82.06 54 SER B N 1
ATOM 1599 C CA . SER B 1 54 ? -9.508 -11.984 11.242 1 82.06 54 SER B CA 1
ATOM 1600 C C . SER B 1 54 ? -8.016 -11.766 11.039 1 82.06 54 SER B C 1
ATOM 1602 O O . SER B 1 54 ? -7.227 -11.891 11.977 1 82.06 54 SER B O 1
ATOM 1604 N N . SER B 1 55 ? -7.609 -11.828 9.82 1 87.69 55 SER B N 1
ATOM 1605 C CA . SER B 1 55 ? -6.227 -11.539 9.453 1 87.69 55 SER B CA 1
ATOM 1606 C C . SER B 1 55 ? -6.156 -10.438 8.398 1 87.69 55 SER B C 1
ATOM 1608 O O . SER B 1 55 ? -7.188 -9.961 7.918 1 87.69 55 SER B O 1
ATOM 1610 N N . LYS B 1 56 ? -4.98 -9.969 8.258 1 90.12 56 LYS B N 1
ATOM 1611 C CA . LYS B 1 56 ? -4.797 -8.922 7.262 1 90.12 56 LYS B CA 1
ATOM 1612 C C . LYS B 1 56 ? -3.785 -9.352 6.203 1 90.12 56 LYS B C 1
ATOM 1614 O O . LYS B 1 56 ? -2.654 -9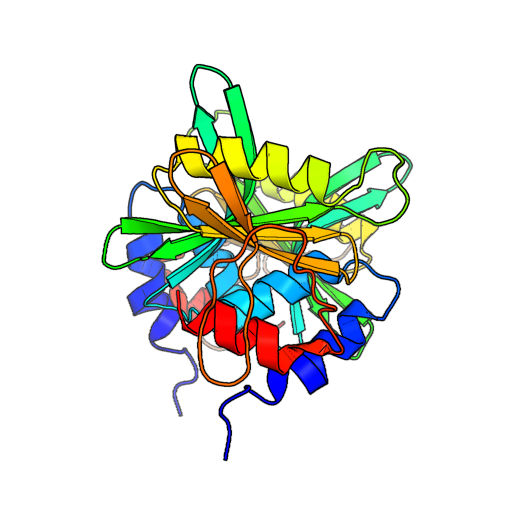.719 6.527 1 90.12 56 LYS B O 1
ATOM 1619 N N . ALA B 1 57 ? -4.273 -9.406 5.016 1 92.62 57 ALA B N 1
ATOM 1620 C CA . ALA B 1 57 ? -3.365 -9.648 3.896 1 92.62 57 ALA B CA 1
ATOM 1621 C C . ALA B 1 57 ? -2.463 -8.445 3.652 1 92.62 57 ALA B C 1
ATOM 1623 O O . ALA B 1 57 ? -2.869 -7.301 3.877 1 92.62 57 ALA B O 1
ATOM 1624 N N . ASP B 1 58 ? -1.27 -8.68 3.141 1 93.31 58 ASP B N 1
ATOM 1625 C CA . ASP B 1 58 ? -0.332 -7.59 2.889 1 93.31 58 ASP B CA 1
ATOM 1626 C C . ASP B 1 58 ? -0.86 -6.652 1.806 1 93.31 58 ASP B C 1
ATOM 1628 O O . ASP B 1 58 ? -0.885 -5.434 1.991 1 93.31 58 ASP B O 1
ATOM 1632 N N . LEU B 1 59 ? -1.217 -7.145 0.718 1 96.5 59 LEU B N 1
ATOM 1633 C CA . LEU B 1 59 ? -1.818 -6.371 -0.362 1 96.5 59 LEU B CA 1
ATOM 1634 C C . LEU B 1 59 ? -2.938 -7.156 -1.036 1 96.5 59 LEU B C 1
ATOM 1636 O O . LEU B 1 59 ? -2.824 -8.367 -1.228 1 96.5 59 LEU B O 1
ATOM 1640 N N . VAL B 1 60 ? -3.949 -6.457 -1.36 1 97.06 60 VAL B N 1
ATOM 1641 C CA . VAL B 1 60 ? -4.992 -6.977 -2.236 1 97.06 60 VAL B CA 1
ATOM 1642 C C . VAL B 1 60 ? -5.18 -6.039 -3.43 1 97.06 60 VAL B C 1
ATOM 1644 O O . VAL B 1 60 ? -5.203 -4.816 -3.27 1 97.06 60 VAL B O 1
ATOM 1647 N N . VAL B 1 61 ? -5.152 -6.613 -4.586 1 97.19 61 VAL B N 1
ATOM 1648 C CA . VAL B 1 61 ? -5.598 -5.867 -5.758 1 97.19 61 VAL B CA 1
ATOM 1649 C C . VAL B 1 61 ? -7.117 -5.965 -5.891 1 97.19 61 VAL B C 1
ATOM 1651 O O . VAL B 1 61 ? -7.668 -7.066 -5.973 1 97.19 61 VAL B O 1
ATOM 1654 N N . TRP B 1 62 ? -7.73 -4.898 -5.875 1 94.56 62 TRP B N 1
ATOM 1655 C CA . TRP B 1 62 ? -9.188 -4.809 -5.902 1 94.56 62 TRP B CA 1
ATOM 1656 C C . TRP B 1 62 ? -9.672 -4.312 -7.258 1 94.56 62 TRP B C 1
ATOM 1658 O O . TRP B 1 62 ? -9.195 -3.291 -7.766 1 94.56 62 TRP B O 1
ATOM 1668 N N . ASP B 1 63 ? -10.508 -5.016 -7.871 1 93.56 63 ASP B N 1
ATOM 1669 C CA . ASP B 1 63 ? -11.18 -4.602 -9.102 1 93.56 63 ASP B CA 1
ATOM 1670 C C . ASP B 1 63 ? -12.344 -3.658 -8.797 1 93.56 63 ASP B C 1
ATOM 1672 O O . ASP B 1 63 ? -13.367 -4.082 -8.266 1 93.56 63 ASP B O 1
ATOM 1676 N N . VAL B 1 64 ? -12.148 -2.436 -9.148 1 86.31 64 VAL B N 1
ATOM 1677 C CA . VAL B 1 64 ? -13.086 -1.393 -8.75 1 86.31 64 VAL B CA 1
ATOM 1678 C C . VAL B 1 64 ? -14.414 -1.584 -9.484 1 86.31 64 VAL B C 1
ATOM 1680 O O . VAL B 1 64 ? -15.484 -1.399 -8.906 1 86.31 64 VAL B O 1
ATOM 1683 N N . ARG B 1 65 ? -14.422 -2.006 -10.727 1 87.44 65 ARG B N 1
ATOM 1684 C CA . ARG B 1 65 ? -15.625 -2.168 -11.539 1 87.44 65 ARG B CA 1
ATOM 1685 C C . ARG B 1 65 ? -16.469 -3.328 -11.031 1 87.44 65 ARG B C 1
ATOM 1687 O O . ARG B 1 65 ? -17.688 -3.182 -10.836 1 87.44 65 ARG B O 1
ATOM 1694 N N . SER B 1 66 ? -15.859 -4.398 -10.742 1 91.31 66 SER B N 1
ATOM 1695 C CA . SER B 1 66 ? -16.594 -5.59 -10.312 1 91.31 66 SER B CA 1
ATOM 1696 C C . SER B 1 66 ? -16.75 -5.613 -8.797 1 91.31 66 SER B C 1
ATOM 1698 O O . SER B 1 66 ? -17.453 -6.48 -8.25 1 91.31 66 SER B O 1
ATOM 1700 N N . ASP B 1 67 ? -16.109 -4.723 -8.125 1 89.06 67 ASP B N 1
ATOM 1701 C CA . ASP B 1 67 ? -16.172 -4.59 -6.676 1 89.06 67 ASP B CA 1
ATOM 1702 C C . ASP B 1 67 ? -15.805 -5.902 -5.988 1 89.06 67 ASP B C 1
ATOM 1704 O O . ASP B 1 67 ? -16.547 -6.395 -5.137 1 89.06 67 ASP B O 1
ATOM 1708 N N . ARG B 1 68 ? -14.633 -6.422 -6.352 1 93.75 68 ARG B N 1
ATOM 1709 C CA . ARG B 1 68 ? -14.133 -7.656 -5.75 1 93.75 68 ARG B CA 1
ATOM 1710 C C . ARG B 1 68 ? -12.617 -7.734 -5.84 1 93.75 68 ARG B C 1
ATOM 1712 O O . ARG B 1 68 ? -12 -7.078 -6.688 1 93.75 68 ARG B O 1
ATOM 1719 N N . ALA B 1 69 ? -12.086 -8.562 -5.035 1 96.06 69 ALA B N 1
ATOM 1720 C CA . ALA B 1 69 ? -10.648 -8.812 -5.098 1 96.06 69 ALA B CA 1
ATOM 1721 C C . ALA B 1 69 ? -10.266 -9.523 -6.395 1 96.06 69 ALA B C 1
ATOM 1723 O O . ALA B 1 69 ? -11 -10.391 -6.875 1 96.06 69 ALA B O 1
ATOM 1724 N N . LYS B 1 70 ? -9.148 -9.117 -6.957 1 97.75 70 LYS B N 1
ATOM 1725 C CA . LYS B 1 70 ? -8.586 -9.727 -8.156 1 97.75 70 LYS B CA 1
ATOM 1726 C C . LYS B 1 70 ? -7.445 -10.68 -7.812 1 97.75 70 LYS B C 1
ATOM 1728 O O . LYS B 1 70 ? -7.309 -11.742 -8.422 1 97.75 70 LYS B O 1
ATOM 1733 N N . LEU B 1 71 ? -6.652 -10.266 -6.879 1 97.56 71 LEU B N 1
ATOM 1734 C CA . LEU B 1 71 ? -5.473 -11.016 -6.465 1 97.56 71 LEU B CA 1
ATOM 1735 C C . LEU B 1 71 ? -5.023 -10.594 -5.066 1 97.56 71 LEU B C 1
ATOM 1737 O O . LEU B 1 71 ? -5.352 -9.5 -4.613 1 97.56 71 LEU B O 1
ATOM 1741 N N . VAL B 1 72 ? -4.34 -11.516 -4.367 1 97.69 72 VAL B N 1
ATOM 1742 C CA . VAL B 1 72 ? -3.811 -11.227 -3.037 1 97.69 72 VAL B CA 1
ATOM 1743 C C . VAL B 1 72 ? -2.311 -11.5 -3.01 1 97.69 72 VAL B C 1
ATOM 1745 O O . VAL B 1 72 ? -1.838 -12.469 -3.611 1 97.69 72 VAL B O 1
ATOM 1748 N N . TYR B 1 73 ? -1.537 -10.633 -2.396 1 96.5 73 TYR B N 1
ATOM 1749 C CA . TYR B 1 73 ? -0.092 -10.727 -2.234 1 96.5 73 TYR B CA 1
ATOM 1750 C C . TYR B 1 73 ? 0.28 -10.914 -0.769 1 96.5 73 TYR B C 1
ATOM 1752 O O . TYR B 1 73 ? -0.212 -10.195 0.101 1 96.5 73 TYR B O 1
ATOM 1760 N N . GLU B 1 74 ? 1.134 -11.891 -0.541 1 93.81 74 GLU B N 1
ATOM 1761 C CA . GLU B 1 74 ? 1.748 -12.133 0.762 1 93.81 74 GLU B CA 1
ATOM 1762 C C . GLU B 1 74 ? 3.268 -12.211 0.649 1 93.81 74 GLU B C 1
ATOM 1764 O O . GLU B 1 74 ? 3.797 -12.969 -0.165 1 93.81 74 GLU B O 1
ATOM 1769 N N . GLY B 1 75 ? 3.896 -11.375 1.363 1 89.69 75 GLY B N 1
ATOM 1770 C CA . GLY B 1 75 ? 5.348 -11.375 1.405 1 89.69 75 GLY B CA 1
ATOM 1771 C C . GLY B 1 75 ? 5.906 -11.719 2.773 1 89.69 75 GLY B C 1
ATOM 1772 O O . GLY B 1 75 ? 5.293 -11.406 3.795 1 89.69 75 GLY B O 1
ATOM 1773 N N . LYS B 1 76 ? 7.02 -12.398 2.764 1 82.12 76 LYS B N 1
ATOM 1774 C CA . LYS B 1 76 ? 7.785 -12.68 3.975 1 82.12 76 LYS B CA 1
ATOM 1775 C C . LYS B 1 76 ? 9.234 -12.227 3.83 1 82.12 76 LYS B C 1
ATOM 1777 O O . LYS B 1 76 ? 9.766 -12.18 2.719 1 82.12 76 LYS B O 1
ATOM 1782 N N . LYS B 1 77 ? 9.789 -11.773 4.934 1 74.5 77 LYS B N 1
ATOM 1783 C CA . LYS B 1 77 ? 11.211 -11.43 4.945 1 74.5 77 LYS B CA 1
ATOM 1784 C C . LYS B 1 77 ? 12.078 -12.688 4.941 1 74.5 77 LYS B C 1
ATOM 1786 O O . LYS B 1 77 ? 11.688 -13.719 5.488 1 74.5 77 LYS B O 1
ATOM 1791 N N . VAL B 1 78 ? 13.32 -12.445 4.285 1 67.06 78 VAL B N 1
ATOM 1792 C CA . VAL B 1 78 ? 14.281 -13.539 4.281 1 67.06 78 VAL B CA 1
ATOM 1793 C C . VAL B 1 78 ? 14.812 -13.773 5.695 1 67.06 78 VAL B C 1
ATOM 1795 O O . VAL B 1 78 ? 14.977 -12.828 6.465 1 67.06 78 VAL B O 1
ATOM 1798 N N . GLY B 1 79 ? 15.117 -15.133 6.055 1 61.75 79 GLY B N 1
ATOM 1799 C CA . GLY B 1 79 ? 15.875 -15.461 7.254 1 61.75 79 GLY B CA 1
ATOM 1800 C C . GLY B 1 79 ? 15.008 -15.969 8.391 1 61.75 79 GLY B C 1
ATOM 1801 O O . GLY B 1 79 ? 15.516 -16.484 9.383 1 61.75 79 GLY B O 1
ATOM 1802 N N . LYS B 1 80 ? 13.82 -15.344 8.453 1 55.53 80 LYS B N 1
ATOM 1803 C CA . LYS B 1 80 ? 13.086 -15.938 9.57 1 55.53 80 LYS B CA 1
ATOM 1804 C C . LYS B 1 80 ? 12.789 -17.406 9.305 1 55.53 80 LYS B C 1
ATOM 1806 O O . LYS B 1 80 ? 12.516 -17.797 8.164 1 55.53 80 LYS B O 1
ATOM 1811 N N . SER B 1 81 ? 13.266 -18.359 10.133 1 47.41 81 SER B N 1
ATOM 1812 C CA . SER B 1 81 ? 13.133 -19.797 10.031 1 47.41 81 SER B CA 1
ATOM 1813 C C . SER B 1 81 ? 11.781 -20.188 9.438 1 47.41 81 SER B C 1
ATOM 1815 O O . SER B 1 81 ? 11.688 -21.172 8.695 1 47.41 81 SER B O 1
ATOM 1817 N N . THR B 1 82 ? 10.812 -19.469 9.695 1 50.59 82 THR B N 1
ATOM 1818 C CA . THR B 1 82 ? 9.445 -19.781 9.297 1 50.59 82 THR B CA 1
ATOM 1819 C C . THR B 1 82 ? 9.039 -18.969 8.07 1 50.59 82 THR B C 1
ATOM 1821 O O . THR B 1 82 ? 7.871 -18.969 7.68 1 50.59 82 THR B O 1
ATOM 1824 N N . SER B 1 83 ? 10.117 -18.406 7.406 1 63.34 83 SER B N 1
ATOM 1825 C CA . SER B 1 83 ? 9.773 -17.578 6.262 1 63.34 83 SER B CA 1
ATOM 1826 C C . SER B 1 83 ? 10.141 -18.25 4.949 1 63.34 83 SER B C 1
ATOM 1828 O O . SER B 1 83 ? 11.258 -18.094 4.453 1 63.34 83 SER B O 1
ATOM 1830 N N . THR B 1 84 ? 9.266 -19.188 4.645 1 71.44 84 THR B N 1
ATOM 1831 C CA . THR B 1 84 ? 9.422 -19.859 3.357 1 71.44 84 THR B CA 1
ATOM 1832 C C . THR B 1 84 ? 8.258 -19.531 2.432 1 71.44 84 THR B C 1
ATOM 1834 O O . THR B 1 84 ? 7.203 -19.078 2.887 1 71.44 84 THR B O 1
ATOM 1837 N N . ILE B 1 85 ? 8.539 -19.625 1.237 1 79.94 85 ILE B N 1
ATOM 1838 C CA . ILE B 1 85 ? 7.473 -19.438 0.256 1 79.94 85 ILE B CA 1
ATOM 1839 C C . ILE B 1 85 ? 6.312 -20.375 0.562 1 79.94 85 ILE B C 1
ATOM 1841 O O . ILE B 1 85 ? 5.148 -20.016 0.37 1 79.94 85 ILE B O 1
ATOM 1845 N N . ASN B 1 86 ? 6.645 -21.484 1.146 1 78.56 86 ASN B N 1
ATOM 1846 C CA . ASN B 1 86 ? 5.594 -22.438 1.508 1 78.56 86 ASN B CA 1
ATOM 1847 C C . ASN B 1 86 ? 4.676 -21.875 2.588 1 78.56 86 ASN B C 1
ATOM 1849 O O . ASN B 1 86 ? 3.465 -22.078 2.553 1 78.56 86 ASN B O 1
ATOM 1853 N N . GLU B 1 87 ? 5.242 -21.219 3.518 1 79.81 87 GLU B N 1
ATOM 1854 C CA . GLU B 1 87 ? 4.422 -20.562 4.539 1 79.81 87 GLU B CA 1
ATOM 1855 C C . GLU B 1 87 ? 3.561 -19.453 3.938 1 79.81 87 GLU B C 1
ATOM 1857 O O . GLU B 1 87 ? 2.402 -19.281 4.324 1 79.81 87 GLU B O 1
ATOM 1862 N N . ALA B 1 88 ? 4.16 -18.734 3.082 1 82.25 88 ALA B N 1
ATOM 1863 C CA . ALA B 1 88 ? 3.389 -17.703 2.389 1 82.25 88 ALA B CA 1
ATOM 1864 C C . ALA B 1 88 ? 2.252 -18.328 1.579 1 82.25 88 ALA B C 1
ATOM 1866 O O . ALA B 1 88 ? 1.138 -17.797 1.56 1 82.25 88 ALA B O 1
ATOM 1867 N N . ASP B 1 89 ? 2.494 -19.438 1.062 1 81.62 89 ASP B N 1
ATOM 1868 C CA . ASP B 1 89 ? 1.494 -20.141 0.279 1 81.62 89 ASP B CA 1
ATOM 1869 C C . ASP B 1 89 ? 0.336 -20.609 1.159 1 81.62 89 ASP B C 1
ATOM 1871 O O . ASP B 1 89 ? -0.824 -20.562 0.744 1 81.62 89 ASP B O 1
ATOM 1875 N N . GLU B 1 90 ? 0.686 -21.094 2.26 1 83.69 90 GLU B N 1
ATOM 1876 C CA . GLU B 1 90 ? -0.365 -21.531 3.172 1 83.69 90 GLU B CA 1
ATOM 1877 C C . GLU B 1 90 ? -1.275 -20.375 3.564 1 83.69 90 GLU B C 1
ATOM 1879 O O . GLU B 1 90 ? -2.5 -20.516 3.572 1 83.69 90 GLU B O 1
ATOM 1884 N N . GLN B 1 91 ? -0.702 -19.266 3.885 1 86.62 91 GLN B N 1
ATOM 1885 C CA . GLN B 1 91 ? -1.494 -18.078 4.203 1 86.62 91 GLN B CA 1
ATOM 1886 C C . GLN B 1 91 ? -2.324 -17.625 3.002 1 86.62 91 GLN B C 1
ATOM 1888 O O . GLN B 1 91 ? -3.506 -17.312 3.143 1 86.62 91 GLN B O 1
ATOM 1893 N N . LEU B 1 92 ? -1.682 -17.734 1.9 1 91.88 92 LEU B N 1
ATOM 1894 C CA . LEU B 1 92 ? -2.352 -17.328 0.668 1 91.88 92 LEU B CA 1
ATOM 1895 C C . LEU B 1 92 ? -3.562 -18.219 0.395 1 91.88 92 LEU B C 1
ATOM 1897 O O . LEU B 1 92 ? -4.605 -17.719 -0.051 1 91.88 92 LEU B O 1
ATOM 1901 N N . SER B 1 93 ? -3.363 -19.469 0.597 1 91.12 93 SER B N 1
ATOM 1902 C CA . SER B 1 93 ? -4.465 -20.391 0.361 1 91.12 93 SER B CA 1
ATOM 1903 C C . SER B 1 93 ? -5.695 -20 1.177 1 91.12 93 SER B C 1
ATOM 1905 O O . SER B 1 93 ? -6.816 -20 0.659 1 91.12 93 SER B O 1
ATOM 1907 N N . GLY B 1 94 ? -5.512 -19.688 2.422 1 91.56 94 GLY B N 1
ATOM 1908 C CA . GLY B 1 94 ? -6.605 -19.219 3.26 1 91.56 94 GLY B CA 1
ATOM 1909 C C . GLY B 1 94 ? -7.246 -17.953 2.75 1 91.56 94 GLY B C 1
ATOM 1910 O O . GLY B 1 94 ? -8.477 -17.844 2.703 1 91.56 94 GLY B O 1
ATOM 1911 N N . TYR B 1 95 ? -6.422 -17.047 2.34 1 94.44 95 TYR B N 1
ATOM 1912 C CA . TYR B 1 95 ? -6.926 -15.758 1.857 1 94.44 95 TYR B CA 1
ATOM 1913 C C . TYR B 1 95 ? -7.691 -15.93 0.553 1 94.44 95 TYR B C 1
ATOM 1915 O O . TYR B 1 95 ? -8.766 -15.352 0.375 1 94.44 95 TYR B O 1
ATOM 1923 N N . ILE B 1 96 ? -7.117 -16.703 -0.304 1 95.31 96 ILE B N 1
ATOM 1924 C CA . ILE B 1 96 ? -7.746 -16.953 -1.594 1 95.31 96 ILE B CA 1
ATOM 1925 C C . ILE B 1 96 ? -9.125 -17.594 -1.378 1 95.31 96 ILE B C 1
ATOM 1927 O O . ILE B 1 96 ? -10.102 -17.188 -2.002 1 95.31 96 ILE B O 1
ATOM 1931 N N . GLY B 1 97 ? -9.195 -18.516 -0.508 1 93.06 97 GLY B N 1
ATOM 1932 C CA . GLY B 1 97 ? -10.469 -19.125 -0.175 1 93.06 97 GLY B CA 1
ATOM 1933 C C . GLY B 1 97 ? -11.469 -18.141 0.413 1 93.06 97 GLY B C 1
ATOM 1934 O O . GLY B 1 97 ? -12.625 -18.094 -0.013 1 93.06 97 GLY B O 1
ATOM 1935 N N . ALA B 1 98 ? -11.055 -17.375 1.324 1 93.5 98 ALA B N 1
ATOM 1936 C CA . ALA B 1 98 ? -11.922 -16.422 2.023 1 93.5 98 ALA B CA 1
ATOM 1937 C C . ALA B 1 98 ? -12.422 -15.336 1.08 1 93.5 98 ALA B C 1
ATOM 1939 O O . ALA B 1 98 ? -13.555 -14.867 1.201 1 93.5 98 ALA B O 1
ATOM 1940 N N . LEU B 1 99 ? -11.586 -14.961 0.097 1 94.69 99 LEU B N 1
ATOM 1941 C CA . LEU B 1 99 ? -11.914 -13.883 -0.825 1 94.69 99 LEU B CA 1
ATOM 1942 C C . LEU B 1 99 ? -12.695 -14.406 -2.027 1 94.69 99 LEU B C 1
ATOM 1944 O O . LEU B 1 99 ? -13.289 -13.625 -2.773 1 94.69 99 LEU B O 1
ATOM 1948 N N . GLY B 1 100 ? -12.656 -15.711 -2.25 1 94.44 100 GLY B N 1
ATOM 1949 C CA . GLY B 1 100 ? -13.328 -16.297 -3.393 1 94.44 100 GLY B CA 1
ATOM 1950 C C . GLY B 1 100 ? -12.648 -16 -4.711 1 94.44 100 GLY B C 1
ATOM 1951 O O . GLY B 1 100 ? -13.312 -15.82 -5.734 1 94.44 100 GLY B O 1
ATOM 1952 N N . ILE B 1 101 ? -11.367 -15.836 -4.652 1 96.94 101 ILE B N 1
ATOM 1953 C CA . ILE B 1 101 ? -10.594 -15.578 -5.863 1 96.94 101 ILE B CA 1
ATOM 1954 C C . ILE B 1 101 ? -9.672 -16.766 -6.148 1 96.94 101 ILE B C 1
ATOM 1956 O O . ILE B 1 101 ? -9.68 -17.75 -5.414 1 96.94 101 ILE B O 1
ATOM 1960 N N . VAL B 1 102 ? -8.852 -16.641 -7.207 1 97.69 102 VAL B N 1
ATOM 1961 C CA . VAL B 1 102 ? -8.109 -17.859 -7.539 1 97.69 102 VAL B CA 1
ATOM 1962 C C . VAL B 1 102 ? -6.629 -17.516 -7.715 1 97.69 102 VAL B C 1
ATOM 1964 O O . VAL B 1 102 ? -5.789 -18.422 -7.801 1 97.69 102 VAL B O 1
ATOM 1967 N N . HIS B 1 103 ? -6.223 -16.234 -7.762 1 98.12 103 HIS B N 1
ATOM 1968 C CA . HIS B 1 103 ? -4.824 -15.898 -7.992 1 98.12 103 HIS B CA 1
ATOM 1969 C C . HIS B 1 103 ? -4.191 -15.289 -6.746 1 98.12 103 HIS B C 1
ATOM 1971 O O . HIS B 1 103 ? -4.859 -14.578 -5.992 1 98.12 103 HIS B O 1
ATOM 1977 N N . GLY B 1 104 ? -2.947 -15.516 -6.586 1 97.69 104 GLY B N 1
ATOM 1978 C CA . GLY B 1 104 ? -2.15 -14.914 -5.527 1 97.69 104 GLY B CA 1
ATOM 1979 C C . GLY B 1 104 ? -0.682 -14.789 -5.887 1 97.69 104 GLY B C 1
ATOM 1980 O O . GLY B 1 104 ? -0.238 -15.32 -6.906 1 97.69 104 GLY B O 1
ATOM 1981 N N . VAL B 1 105 ? 0 -14.023 -5.133 1 96.75 105 VAL B N 1
ATOM 1982 C CA . VAL B 1 105 ? 1.446 -13.852 -5.227 1 96.75 105 VAL B CA 1
ATOM 1983 C C . VAL B 1 105 ? 2.086 -14.117 -3.863 1 96.75 105 VAL B C 1
ATOM 1985 O O . VAL B 1 105 ? 1.709 -13.492 -2.865 1 96.75 105 VAL B O 1
ATOM 1988 N N . ALA B 1 106 ? 2.975 -15.031 -3.811 1 94.62 106 ALA B N 1
ATOM 1989 C CA . ALA B 1 106 ? 3.781 -15.305 -2.625 1 94.62 106 ALA B CA 1
ATOM 1990 C C . ALA B 1 106 ? 5.238 -14.914 -2.848 1 94.62 106 ALA B C 1
ATOM 1992 O O . ALA B 1 106 ? 5.844 -15.281 -3.855 1 94.62 106 ALA B O 1
ATOM 1993 N N . ALA B 1 107 ? 5.734 -14.164 -1.905 1 90.81 107 ALA B N 1
ATOM 1994 C CA . ALA B 1 107 ? 7.117 -13.719 -2.072 1 90.81 107 ALA B CA 1
ATOM 1995 C C . ALA B 1 107 ? 7.898 -13.852 -0.769 1 90.81 107 ALA B C 1
ATOM 1997 O O . ALA B 1 107 ? 7.352 -13.625 0.315 1 90.81 107 ALA B O 1
ATOM 1998 N N . VAL B 1 108 ? 9.117 -14.227 -0.902 1 87.62 108 VAL B N 1
ATOM 1999 C CA . VAL B 1 108 ? 10.102 -14.211 0.173 1 87.62 108 VAL B CA 1
ATOM 2000 C C . VAL B 1 108 ? 11.391 -13.562 -0.319 1 87.62 108 VAL B C 1
ATOM 2002 O O . VAL B 1 108 ? 12.094 -14.117 -1.163 1 87.62 108 VAL B O 1
ATOM 2005 N N . GLY B 1 109 ? 11.641 -12.391 0.236 1 81.19 109 GLY B N 1
ATOM 2006 C CA . GLY B 1 109 ? 12.758 -11.656 -0.343 1 81.19 109 GLY B CA 1
ATOM 2007 C C . GLY B 1 109 ? 12.586 -11.391 -1.827 1 81.19 109 GLY B C 1
ATOM 2008 O O . GLY B 1 109 ? 11.562 -10.867 -2.258 1 81.19 109 GLY B O 1
ATOM 2009 N N . GLN B 1 110 ? 13.547 -11.859 -2.58 1 84.06 110 GLN B N 1
ATOM 2010 C CA . GLN B 1 110 ? 13.5 -11.633 -4.02 1 84.06 110 GLN B CA 1
ATOM 2011 C C . GLN B 1 110 ? 12.797 -12.781 -4.738 1 84.06 110 GLN B C 1
ATOM 2013 O O . GLN B 1 110 ? 12.484 -12.68 -5.926 1 84.06 110 GLN B O 1
ATOM 2018 N N . THR B 1 111 ? 12.531 -13.781 -4 1 88.62 111 THR B N 1
ATOM 2019 C CA . THR B 1 111 ? 11.883 -14.938 -4.605 1 88.62 111 THR B CA 1
ATOM 2020 C C . THR B 1 111 ? 10.367 -14.773 -4.602 1 88.62 111 THR B C 1
ATOM 2022 O O . THR B 1 111 ? 9.789 -14.375 -3.592 1 88.62 111 THR B O 1
ATOM 2025 N N . VAL B 1 112 ? 9.781 -15.094 -5.781 1 92.81 112 VAL B N 1
ATOM 2026 C CA . VAL B 1 112 ? 8.336 -14.891 -5.883 1 92.81 112 VAL B CA 1
ATOM 2027 C C . VAL B 1 112 ? 7.707 -16.047 -6.641 1 92.81 112 VAL B C 1
ATOM 2029 O O . VAL B 1 112 ? 8.312 -16.594 -7.566 1 92.81 112 VAL B O 1
ATOM 2032 N N . ALA B 1 113 ? 6.57 -16.406 -6.203 1 95.69 113 ALA B N 1
ATOM 2033 C CA . ALA B 1 113 ? 5.699 -17.344 -6.914 1 95.69 113 ALA B CA 1
ATOM 2034 C C . ALA B 1 113 ? 4.34 -16.703 -7.195 1 95.69 113 ALA B C 1
ATOM 2036 O O . ALA B 1 113 ? 3.729 -16.109 -6.309 1 95.69 113 ALA B O 1
ATOM 2037 N N . ILE B 1 114 ? 3.938 -16.781 -8.43 1 96.81 114 ILE B N 1
ATOM 2038 C CA . ILE B 1 114 ? 2.576 -16.422 -8.812 1 96.81 114 ILE B CA 1
ATOM 2039 C C . ILE B 1 114 ? 1.718 -17.688 -8.891 1 96.81 114 ILE B C 1
ATOM 2041 O O . ILE B 1 114 ? 2.064 -18.641 -9.602 1 96.81 114 ILE B O 1
ATOM 2045 N N . VAL B 1 115 ? 0.618 -17.672 -8.148 1 97.12 115 VAL B N 1
ATOM 2046 C CA . VAL B 1 115 ? -0.099 -18.938 -7.969 1 97.12 115 VAL B CA 1
ATOM 2047 C C . VAL B 1 115 ? -1.543 -18.781 -8.438 1 97.12 115 VAL B C 1
ATOM 2049 O O . VAL B 1 115 ? -2.064 -17.656 -8.5 1 97.12 115 VAL B O 1
ATOM 2052 N N . LYS B 1 116 ? -2.119 -19.906 -8.758 1 97.44 116 LYS B N 1
ATOM 2053 C CA . LYS B 1 116 ? -3.533 -20.062 -9.086 1 97.44 116 LYS B CA 1
ATOM 2054 C C . LYS B 1 116 ? -4.141 -21.25 -8.344 1 97.44 116 LYS B C 1
ATOM 2056 O O . LYS B 1 116 ? -3.523 -22.312 -8.25 1 97.44 116 LYS B O 1
ATOM 2061 N N . LYS B 1 117 ? -5.227 -21.016 -7.801 1 96.38 117 LYS B N 1
ATOM 2062 C CA . LYS B 1 117 ? -5.957 -22.141 -7.215 1 96.38 117 LYS B CA 1
ATOM 2063 C C . LYS B 1 117 ? -6.609 -23 -8.289 1 96.38 117 LYS B C 1
ATOM 2065 O O . LYS B 1 117 ? -7.418 -22.516 -9.078 1 96.38 117 LYS B O 1
ATOM 2070 N N . VAL B 1 118 ? -6.238 -24.188 -8.383 1 94.12 118 VAL B N 1
ATOM 2071 C CA . VAL B 1 118 ? -6.797 -25.188 -9.281 1 94.12 118 VAL B CA 1
ATOM 2072 C C . VAL B 1 118 ? -7.238 -26.422 -8.484 1 94.12 118 VAL B C 1
ATOM 2074 O O . VAL B 1 118 ? -6.422 -27.062 -7.816 1 94.12 118 VAL B O 1
ATOM 2077 N N . ASN B 1 119 ? -8.516 -26.75 -8.555 1 91.56 119 ASN B N 1
ATOM 2078 C CA . ASN B 1 119 ? -9.07 -27.875 -7.824 1 91.56 119 ASN B CA 1
ATOM 2079 C C . ASN B 1 119 ? -8.695 -27.828 -6.344 1 91.56 119 ASN B C 1
ATOM 2081 O O . ASN B 1 119 ? -8.18 -28.797 -5.793 1 91.56 119 ASN B O 1
ATOM 2085 N N . ASP B 1 120 ? -8.766 -26.641 -5.707 1 88.56 120 ASP B N 1
ATOM 2086 C CA . ASP B 1 120 ? -8.617 -26.375 -4.277 1 88.56 120 ASP B CA 1
ATOM 2087 C C . ASP B 1 120 ? -7.156 -26.469 -3.852 1 88.56 120 ASP B C 1
ATOM 2089 O O . ASP B 1 120 ? -6.855 -26.562 -2.66 1 88.56 120 ASP B O 1
ATOM 2093 N N . LYS B 1 121 ? -6.316 -26.547 -4.828 1 91.25 121 LYS B N 1
ATOM 2094 C CA . LYS B 1 121 ? -4.879 -26.5 -4.562 1 91.25 121 LYS B CA 1
ATOM 2095 C C . LYS B 1 121 ? -4.227 -25.312 -5.266 1 91.25 121 LYS B C 1
ATOM 2097 O O . LYS B 1 121 ? -4.688 -24.891 -6.328 1 91.25 121 LYS B O 1
ATOM 2102 N N . LEU B 1 122 ? -3.148 -24.859 -4.625 1 93.62 122 LEU B N 1
ATOM 2103 C CA . LEU B 1 122 ? -2.402 -23.797 -5.285 1 93.62 122 LEU B CA 1
ATOM 2104 C C . LEU B 1 122 ? -1.373 -24.375 -6.254 1 93.62 122 LEU B C 1
ATOM 2106 O O . LEU B 1 122 ? -0.629 -25.281 -5.902 1 93.62 122 LEU B O 1
ATOM 2110 N N . VAL B 1 123 ? -1.398 -23.875 -7.438 1 95.31 123 VAL B N 1
ATOM 2111 C CA . VAL B 1 123 ? -0.413 -24.219 -8.461 1 95.31 123 VAL B CA 1
ATOM 2112 C C . VAL B 1 123 ? 0.42 -22.984 -8.805 1 95.31 123 VAL B C 1
ATOM 2114 O O . VAL B 1 123 ? -0.124 -21.891 -9.008 1 95.31 123 VAL B O 1
ATOM 2117 N N . GLU B 1 124 ? 1.718 -23.141 -8.758 1 96.25 124 GLU B N 1
ATOM 2118 C CA . GLU B 1 124 ? 2.59 -22.047 -9.203 1 96.25 124 GLU B CA 1
ATOM 2119 C C . GLU B 1 124 ? 2.607 -21.938 -10.719 1 96.25 124 GLU B C 1
ATOM 2121 O O . GLU B 1 124 ? 2.867 -22.922 -11.422 1 96.25 124 GLU B O 1
ATOM 2126 N N . LEU B 1 125 ? 2.426 -20.812 -11.227 1 97.38 125 LEU B N 1
ATOM 2127 C CA . LEU B 1 125 ? 2.34 -20.578 -12.664 1 97.38 125 LEU B CA 1
ATOM 2128 C C . LEU B 1 125 ? 3.727 -20.391 -13.273 1 97.38 125 LEU B C 1
ATOM 2130 O O . LEU B 1 125 ? 4.613 -19.812 -12.633 1 97.38 125 LEU B O 1
ATOM 2134 N N . GLN B 1 126 ? 3.771 -20.828 -14.453 1 96.94 126 GLN B N 1
ATOM 2135 C CA . GLN B 1 126 ? 5.008 -20.703 -15.211 1 96.94 126 GLN B CA 1
ATOM 2136 C C . GLN B 1 126 ? 4.781 -19.938 -16.516 1 96.94 126 GLN B C 1
ATOM 2138 O O . GLN B 1 126 ? 3.744 -20.078 -17.156 1 96.94 126 GLN B O 1
ATOM 2143 N N . TRP B 1 127 ? 5.719 -19.062 -16.797 1 95.69 127 TRP B N 1
ATOM 2144 C CA . TRP B 1 127 ? 5.762 -18.422 -18.125 1 95.69 127 TRP B CA 1
ATOM 2145 C C . TRP B 1 127 ? 6.773 -19.125 -19.031 1 95.69 127 TRP B C 1
ATOM 2147 O O . TRP B 1 127 ? 7.965 -19.172 -18.719 1 95.69 127 TRP B O 1
ATOM 2157 N N . ASP B 1 128 ? 6.312 -19.609 -20.141 1 92.38 128 ASP B N 1
ATOM 2158 C CA . ASP B 1 128 ? 7.227 -20.375 -20.984 1 92.38 128 ASP B CA 1
ATOM 2159 C C . ASP B 1 128 ? 7.711 -19.547 -22.172 1 92.38 128 ASP B C 1
ATOM 2161 O O . ASP B 1 128 ? 8.305 -20.078 -23.109 1 92.38 128 ASP B O 1
ATOM 2165 N N . GLY B 1 129 ? 7.477 -18.266 -22.188 1 90.44 129 GLY B N 1
ATOM 2166 C CA . GLY B 1 129 ? 7.867 -17.391 -23.281 1 90.44 129 GLY B CA 1
ATOM 2167 C C . GLY B 1 129 ? 6.715 -17.016 -24.188 1 90.44 129 GLY B C 1
ATOM 2168 O O . GLY B 1 129 ? 6.77 -16 -24.891 1 90.44 129 GLY B O 1
ATOM 2169 N N . SER B 1 130 ? 5.691 -17.781 -24.188 1 90.75 130 SER B N 1
ATOM 2170 C CA . SER B 1 130 ? 4.57 -17.516 -25.078 1 90.75 130 SER B CA 1
ATOM 2171 C C . SER B 1 130 ? 3.252 -17.469 -24.328 1 90.75 130 SER B C 1
ATOM 2173 O O . SER B 1 130 ? 2.256 -16.953 -24.828 1 90.75 130 SER B O 1
ATOM 2175 N N . GLY B 1 131 ? 3.289 -18.062 -23.172 1 94.88 131 GLY B N 1
ATOM 2176 C CA . GLY B 1 131 ? 2.047 -18.047 -22.422 1 94.88 131 GLY B CA 1
ATOM 2177 C C . GLY B 1 131 ? 2.189 -18.625 -21.031 1 94.88 131 GLY B C 1
ATOM 2178 O O . GLY B 1 131 ? 3.297 -18.969 -20.594 1 94.88 131 GLY B O 1
ATOM 2179 N N . VAL B 1 132 ? 1.107 -18.609 -20.328 1 96.94 132 VAL B N 1
ATOM 2180 C CA . VAL B 1 132 ? 1.048 -19.141 -18.969 1 96.94 132 VAL B CA 1
ATOM 2181 C C . VAL B 1 132 ? 0.902 -20.656 -19 1 96.94 132 VAL B C 1
ATOM 2183 O O . VAL B 1 132 ? 0.069 -21.188 -19.75 1 96.94 132 VAL B O 1
ATOM 2186 N N . VAL B 1 133 ? 1.664 -21.281 -18.234 1 95.88 133 VAL B N 1
ATOM 2187 C CA . VAL B 1 133 ? 1.614 -22.734 -18.125 1 95.88 133 VAL B CA 1
ATOM 2188 C C . VAL B 1 133 ? 1.317 -23.141 -16.688 1 95.88 133 VAL B C 1
ATOM 2190 O O . VAL B 1 133 ? 1.92 -22.594 -15.75 1 95.88 133 VAL B O 1
ATOM 2193 N N . GLU B 1 134 ? 0.344 -24.016 -16.594 1 93.94 134 GLU B N 1
ATOM 2194 C CA . GLU B 1 134 ? 0.046 -24.625 -15.297 1 93.94 134 GLU B CA 1
ATOM 2195 C C . GLU B 1 134 ? 0.643 -26.016 -15.188 1 93.94 134 GLU B C 1
ATOM 2197 O O . GLU B 1 134 ? 0.196 -26.953 -15.867 1 93.94 134 GLU B O 1
ATOM 2202 N N . SER B 1 135 ? 1.736 -26.094 -14.578 1 87.25 135 SER B N 1
ATOM 2203 C CA . SER B 1 135 ? 2.398 -27.375 -14.391 1 87.25 135 SER B CA 1
ATOM 2204 C C . SER B 1 135 ? 2.705 -27.625 -12.922 1 87.25 135 SER B C 1
ATOM 2206 O O . SER B 1 135 ? 2.895 -26.688 -12.148 1 87.25 135 SER B O 1
ATOM 2208 N N . GLU B 1 136 ? 2.686 -28.859 -12.641 1 85.81 136 GLU B N 1
ATOM 2209 C CA . GLU B 1 136 ? 3.023 -29.234 -11.266 1 85.81 136 GLU B CA 1
ATOM 2210 C C . GLU B 1 136 ? 4.473 -28.875 -10.945 1 85.81 136 GLU B C 1
ATOM 2212 O O . GLU B 1 136 ? 5.32 -28.828 -11.836 1 85.81 136 GLU B O 1
ATOM 2217 N N . GLY B 1 137 ? 4.699 -28.656 -9.617 1 87.56 137 GLY B N 1
ATOM 2218 C CA . GLY B 1 137 ? 6.055 -28.375 -9.172 1 87.56 137 GLY B CA 1
ATOM 2219 C C . GLY B 1 137 ? 6.266 -26.938 -8.781 1 87.56 137 GLY B C 1
ATOM 2220 O O . GLY B 1 137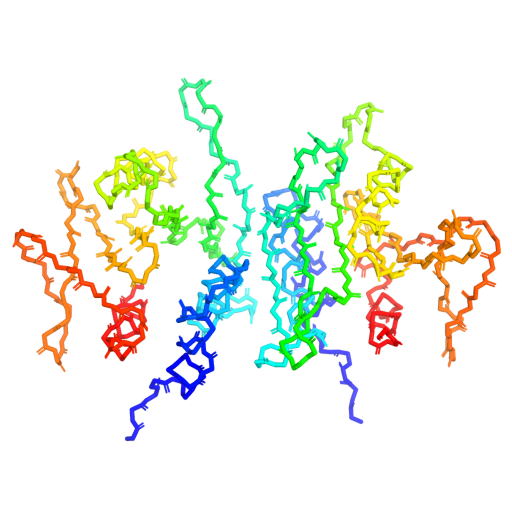 ? 5.324 -26.141 -8.781 1 87.56 137 GLY B O 1
ATOM 2221 N N . GLU B 1 138 ? 7.535 -26.672 -8.422 1 91.38 138 GLU B N 1
ATOM 2222 C CA . GLU B 1 138 ? 7.914 -25.328 -7.992 1 91.38 138 GLU B CA 1
ATOM 2223 C C . GLU B 1 138 ? 8.336 -24.469 -9.18 1 91.38 138 GLU B C 1
ATOM 2225 O O . GLU B 1 138 ? 9.164 -24.891 -9.992 1 91.38 138 GLU B O 1
ATOM 2230 N N . HIS B 1 139 ? 7.695 -23.406 -9.391 1 94.88 139 HIS B N 1
ATOM 2231 C CA . HIS B 1 139 ? 8.031 -22.406 -10.398 1 94.88 139 HIS B CA 1
ATOM 2232 C C . HIS B 1 139 ? 8.203 -21.031 -9.766 1 94.88 139 HIS B C 1
ATOM 2234 O O . HIS B 1 139 ? 7.25 -20.266 -9.688 1 94.88 139 HIS B O 1
ATOM 2240 N N . ARG B 1 140 ? 9.398 -20.797 -9.352 1 94.38 140 ARG B N 1
ATOM 2241 C CA . ARG B 1 140 ? 9.727 -19.578 -8.625 1 94.38 140 ARG B CA 1
ATOM 2242 C C . ARG B 1 140 ? 10.609 -18.656 -9.461 1 94.38 140 ARG B C 1
ATOM 2244 O O . ARG B 1 140 ? 11.391 -19.141 -10.289 1 94.38 140 ARG B O 1
ATOM 2251 N N . TYR B 1 141 ? 10.414 -17.391 -9.258 1 92.31 141 TYR B N 1
ATOM 2252 C CA . TYR B 1 141 ? 11.117 -16.359 -10.023 1 92.31 141 TYR B CA 1
ATOM 2253 C C . TYR B 1 141 ? 11.875 -15.422 -9.094 1 92.31 141 TYR B C 1
ATOM 2255 O O . TYR B 1 141 ? 11.531 -15.289 -7.918 1 92.31 141 TYR B O 1
ATOM 2263 N N . ASP B 1 142 ? 12.883 -14.922 -9.617 1 88.81 142 ASP B N 1
ATOM 2264 C CA . ASP B 1 142 ? 13.586 -13.82 -8.977 1 88.81 142 ASP B CA 1
ATOM 2265 C C . ASP B 1 142 ? 13.062 -12.477 -9.469 1 88.81 142 ASP B C 1
ATOM 2267 O O . ASP B 1 142 ? 13.086 -12.195 -10.672 1 88.81 142 ASP B O 1
ATOM 2271 N N . VAL B 1 143 ? 12.609 -11.641 -8.594 1 86 143 VAL B N 1
ATOM 2272 C CA . VAL B 1 143 ? 11.891 -10.422 -8.961 1 86 143 VAL B CA 1
ATOM 2273 C C . VAL B 1 143 ? 12.789 -9.531 -9.805 1 86 143 VAL B C 1
ATOM 2275 O O . VAL B 1 143 ? 12.297 -8.727 -10.609 1 86 143 VAL B O 1
ATOM 2278 N N . VAL B 1 144 ? 14.102 -9.633 -9.578 1 81.44 144 VAL B N 1
ATOM 2279 C CA . VAL B 1 144 ? 15.031 -8.805 -10.336 1 81.44 144 VAL B CA 1
ATOM 2280 C C . VAL B 1 144 ? 15.367 -9.492 -11.664 1 81.44 144 VAL B C 1
ATOM 2282 O O . VAL B 1 144 ? 15.195 -8.906 -12.734 1 81.44 144 VAL B O 1
ATOM 2285 N N . LYS B 1 145 ? 15.711 -10.695 -11.711 1 84.44 145 LYS B N 1
ATOM 2286 C CA . LYS B 1 145 ? 16.234 -11.391 -12.883 1 84.44 145 LYS B CA 1
ATOM 2287 C C . LYS B 1 145 ? 15.109 -11.812 -13.82 1 84.44 145 LYS B C 1
ATOM 2289 O O . LYS B 1 145 ? 15.312 -11.914 -15.039 1 84.44 145 LYS B O 1
ATOM 2294 N N . ASP B 1 146 ? 14.008 -12.016 -13.195 1 88.38 146 ASP B N 1
ATOM 2295 C CA . ASP B 1 146 ? 12.922 -12.578 -13.984 1 88.38 146 ASP B CA 1
ATOM 2296 C C . ASP B 1 146 ? 11.766 -11.594 -14.109 1 88.38 146 ASP B C 1
ATOM 2298 O O . ASP B 1 146 ? 10.602 -12 -14.172 1 88.38 146 ASP B O 1
ATOM 2302 N N . ALA B 1 147 ? 12.086 -10.383 -14.07 1 85.31 147 ALA B N 1
ATOM 2303 C CA . ALA B 1 147 ? 11.086 -9.32 -14.062 1 85.31 147 ALA B CA 1
ATOM 2304 C C . ALA B 1 147 ? 10.133 -9.445 -15.242 1 85.31 147 ALA B C 1
ATOM 2306 O O . ALA B 1 147 ? 8.922 -9.281 -15.086 1 85.31 147 ALA B O 1
ATOM 2307 N N . ASP B 1 148 ? 10.648 -9.742 -16.391 1 86.31 148 ASP B N 1
ATOM 2308 C CA . ASP B 1 148 ? 9.812 -9.844 -17.578 1 86.31 148 ASP B CA 1
ATOM 2309 C C . ASP B 1 148 ? 8.789 -10.961 -17.438 1 86.31 148 ASP B C 1
ATOM 2311 O O . ASP B 1 148 ? 7.625 -10.797 -17.812 1 86.31 148 ASP B O 1
ATOM 2315 N N . SER B 1 149 ? 9.234 -12.055 -16.969 1 90.38 149 SER B N 1
ATOM 2316 C CA . SER B 1 149 ? 8.336 -13.195 -16.797 1 90.38 149 SER B CA 1
ATOM 2317 C C . SER B 1 149 ? 7.262 -12.898 -15.758 1 90.38 149 SER B C 1
ATOM 2319 O O . SER B 1 149 ? 6.094 -13.25 -15.945 1 90.38 149 SER B O 1
ATOM 2321 N N . ILE B 1 150 ? 7.656 -12.328 -14.695 1 91.06 150 ILE B N 1
ATOM 2322 C CA . ILE B 1 150 ? 6.727 -11.969 -13.633 1 91.06 150 ILE B CA 1
ATOM 2323 C C . ILE B 1 150 ? 5.672 -11.008 -14.172 1 91.06 150 ILE B C 1
ATOM 2325 O O . ILE B 1 150 ? 4.4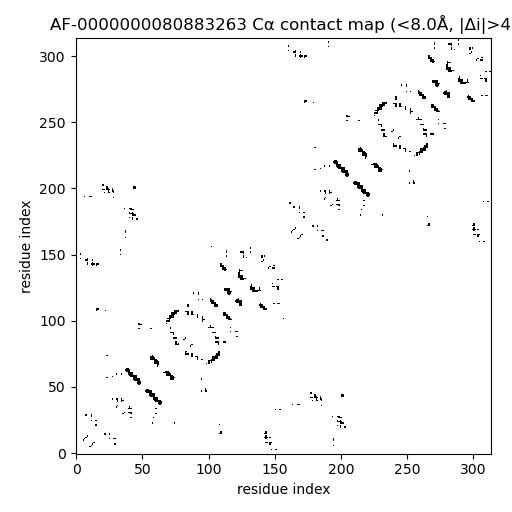73 -11.188 -13.938 1 91.06 150 ILE B O 1
ATOM 2329 N N . GLU B 1 151 ? 6.133 -10.016 -14.852 1 88.88 151 GLU B N 1
ATOM 2330 C CA . GLU B 1 151 ? 5.207 -9.055 -15.445 1 88.88 151 GLU B CA 1
ATOM 2331 C C . GLU B 1 151 ? 4.234 -9.742 -16.391 1 88.88 151 GLU B C 1
ATOM 2333 O O . GLU B 1 151 ? 3.033 -9.461 -16.375 1 88.88 151 GLU B O 1
ATOM 2338 N N . ALA B 1 152 ? 4.777 -10.57 -17.234 1 91.62 152 ALA B N 1
ATOM 2339 C CA . ALA B 1 152 ? 3.936 -11.281 -18.188 1 91.62 152 ALA B CA 1
ATOM 2340 C C . ALA B 1 152 ? 2.885 -12.125 -17.469 1 91.62 152 ALA B C 1
ATOM 2342 O O . ALA B 1 152 ? 1.716 -12.141 -17.859 1 91.62 152 ALA B O 1
ATOM 2343 N N . LEU B 1 153 ? 3.264 -12.812 -16.453 1 95.06 153 LEU B N 1
ATOM 2344 C CA . LEU B 1 153 ? 2.342 -13.648 -15.68 1 95.06 153 LEU B CA 1
ATOM 2345 C C . LEU B 1 153 ? 1.251 -12.797 -15.039 1 95.06 153 LEU B C 1
ATOM 2347 O O . LEU B 1 153 ? 0.071 -13.148 -15.094 1 95.06 153 LEU B O 1
ATOM 2351 N N . LEU B 1 154 ? 1.618 -11.711 -14.438 1 94.56 154 LEU B N 1
ATOM 2352 C CA . LEU B 1 154 ? 0.658 -10.852 -13.75 1 94.56 154 LEU B CA 1
ATOM 2353 C C . LEU B 1 154 ? -0.291 -10.203 -14.75 1 94.56 154 LEU B C 1
ATOM 2355 O O . LEU B 1 154 ? -1.487 -10.07 -14.484 1 94.56 154 LEU B O 1
ATOM 2359 N N . LYS B 1 155 ? 0.186 -9.781 -15.898 1 92.81 155 LYS B N 1
ATOM 2360 C CA . LYS B 1 155 ? -0.652 -9.164 -16.922 1 92.81 155 LYS B CA 1
ATOM 2361 C C . LYS B 1 155 ? -1.665 -10.156 -17.484 1 92.81 155 LYS B C 1
ATOM 2363 O O . LYS B 1 155 ? -2.701 -9.766 -18.016 1 92.81 155 LYS B O 1
ATOM 2368 N N . ALA B 1 156 ? -1.325 -11.398 -17.391 1 95 156 ALA B N 1
ATOM 2369 C CA . ALA B 1 156 ? -2.211 -12.438 -17.906 1 95 156 ALA B CA 1
ATOM 2370 C C . ALA B 1 156 ? -3.371 -12.695 -16.953 1 95 156 ALA B C 1
ATOM 2372 O O . ALA B 1 156 ? -4.305 -13.43 -17.281 1 95 156 ALA B O 1
ATOM 2373 N N . ILE B 1 157 ? -3.318 -12.203 -15.781 1 95.06 157 ILE B N 1
ATOM 2374 C CA . ILE B 1 157 ? -4.371 -12.375 -14.789 1 95.06 157 ILE B CA 1
ATOM 2375 C C . ILE B 1 157 ? -5.512 -11.398 -15.07 1 95.06 157 ILE B C 1
ATOM 2377 O O . ILE B 1 157 ? -6.688 -11.758 -14.953 1 95.06 157 ILE B O 1
#

Sequence (314 aa):
MTYASPTFATKVAPLMATAGPYTNGAWTSILAAIFPFPDYLVIPRYRIKSDGISSKADLVVWDVRSDRAKLVYEGKKVGKSTSTINEADEQLSGYIGALGIVHGVAAVGQTVAIVKKVNDKLVELQWDGSGVVESEGEHRYDVVKDADSIEALLKAIMTYASPTFATKVAPLMATAGPYTNGAWTSILAAIFPFPDYLVIPRYRIKSDGISSKADLVVWDVRSDRAKLVYEGKKVGKSTSTINEADEQLSGYIGALGIVHGVAAVGQTVAIVKKVNDKLVELQWDGSGVVESEGEHRYDVVKDADSIEALLKAI

Radius of gyration: 19.55 Å; Cα contacts (8 Å, |Δi|>4): 649; chains: 2; bounding box: 38×60×50 Å

Organism: NCBI:txid3140254

Nearest PDB structures (foldseek):
  3s1s-assembly1_A  TM=5.851E-01  e=3.661E-04  Bacillus pumilus
  3ijm-assembly1_B  TM=5.709E-01  e=3.661E-04  Spirosoma linguale DSM 74
  3ot2-assembly1_B  TM=5.984E-01  e=2.706E-03  Trichormus variabilis ATCC 29413
  8ibx-assembly1_C  TM=4.709E-01  e=1.675E-01  Bombyx mori
  6t9a-assembly1_C  TM=5.196E-01  e=7.585E+00  Ralstonia solanacearum

Solvent-accessible surface area (backbone atoms only — not comparable to full-atom values): 17045 Å² total; per-residue (Å²): 135,80,79,59,61,67,52,49,53,67,48,37,21,59,46,58,71,41,92,66,86,36,56,55,12,41,49,48,50,52,49,34,68,72,41,40,73,75,57,20,33,54,17,49,59,37,74,45,72,42,97,89,44,77,46,62,41,55,31,30,35,29,30,54,84,79,67,41,68,58,33,40,35,35,74,39,59,69,80,48,92,78,38,41,52,66,50,32,43,54,54,45,52,54,50,28,61,61,68,70,45,44,36,36,36,25,25,32,64,51,38,34,30,45,32,34,54,54,94,92,34,81,38,27,43,34,67,77,85,83,48,82,38,88,47,87,66,90,38,72,39,39,54,50,85,32,30,62,50,52,49,52,54,60,69,70,105,131,83,72,67,59,68,49,47,50,67,49,37,20,57,46,56,71,42,93,64,85,35,55,54,13,42,48,48,51,52,49,35,68,72,40,38,73,77,58,20,33,53,17,48,60,36,73,44,72,43,97,88,44,76,46,64,41,54,31,29,36,30,30,54,85,78,68,41,67,59,33,40,35,34,74,37,59,70,79,47,92,76,41,40,52,64,49,33,42,55,54,44,52,55,50,29,61,61,66,71,44,44,36,37,34,25,24,32,62,50,37,34,32,45,31,34,53,54,96,93,34,80,36,26,42,34,63,78,87,83,48,82,38,86,48,90,64,90,38,72,39,40,53,49,85,32,28,67,51,52,50,53,55,59,69,70,105

Secondary structure (DSSP, 8-state):
-----HHIIIIIHHHHHSSSTTHHHHHHHHHHHHS-TTTEEEEEEEEEEETTEEEEEEEEEEETTTTEEEEEEEEE-TT-TT--HHHHHHHHHHHHHHHT--EEEEEETTEEEEEEEETTEEEEEEE-SSSEEE-SS---EETTTTHHHHHHHHHT-/---S-THIIIIIHHHHHSSSTTHHHHHHHHHHHHS-TTTEEEEEEEEEEETTEEEEEEEEEEETTTTEEEEEEEEE-TT-TT--HHHHHHHHHHHHHHHT--EEEEEETTEEEEEEEETTEEEEEEE-SSSEEE-SS---EETTTTHHHHHHHHHT-

Foldseek 3Di:
DAPLPCCQQVPLLVVLVDPDPCVLVSVLVLCCVLVPPPQKDWDAQCWFDDPNDTGTFGIFIAGPVVGATAETEHEDEPDDPCHDLVNQQVVRLVRCVRRVYFWYWGYYRQKIFIWGQDPSDTFTWFDPPPDIDGDDDDDIDGCNPCVSRVSRVSNVD/DQLLPCCQQVPLLVVLVDPDPCVLVSVLVLLCSLVPPPQKDWDAQCWFDDPNDTGTFGIFIAGPVVGATAETEHEDEPPDPCHDLVNQQVVRLVRCVRRVYFWYWGYYRQKIFIWGDDPSDTFTWFDPPPDIDGDDDDDIDGCNPCVVRVSRVSNVD

pLDDT: mean 84.4, std 14.98, range [19.66, 98.12]